Protein 4X6S (pdb70)

InterPro domains:
  IPR000159 Ras-associating domain [PS50200] (100-186)
  IPR000159 Ras-associating domain [SM00314] (100-186)
  IPR000980 SH2 domain [PF00017] (431-512)
  IPR000980 SH2 domain [PS50001] (431-527)
  IPR000980 SH2 domain [SM00252] (429-518)
  IPR001849 Pleckstrin homology domain [PF00169] (231-335)
  IPR001849 Pleckstrin homology domain [PS50003] (229-338)
  IPR001849 Pleckstrin homology domain [SM00233] (230-340)
  IPR011993 PH-like domain superfamily [G3DSA:2.30.29.30] (189-351)
  IPR015042 BPS (Between PH and SH2) domain [PF08947] (365-411)
  IPR029071 Ubiquitin-like domain s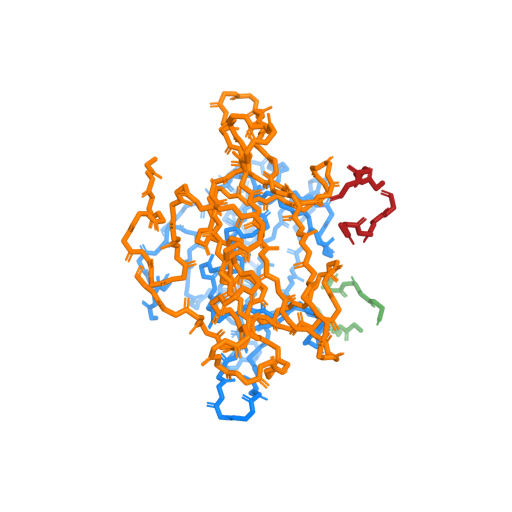uperfamily [SSF54236] (96-192)
  IPR035032 Growth factor receptor-bound protein 7, SH2 domain [cd10413] (425-532)
  IPR036860 SH2 domain superfamily [G3DSA:3.30.505.10] (414-532)
  IPR036860 SH2 domain superfamily [SSF55550] (418-529)
  IPR039664 GRB/APBB1IP [PTHR11243] (36-532)
  IPR039665 APBB1IP, PH domain [cd01259] (225-347)
  IPR046986 Growth factor receptor-bound protein 7, RA domain [cd16140] (100-187)

Structure (mmCIF, N/CA/C/O backbone):
data_4X6S
#
_entry.id   4X6S
#
_cell.length_a   55.480
_cell.length_b   68.895
_cell.length_c   77.038
_cell.angle_alpha   90.00
_cell.angle_beta   90.00
_cell.angle_gamma   90.00
#
_symmetry.space_group_name_H-M   'P 21 21 21'
#
loop_
_entity.id
_entity.type
_entity.pdbx_description
1 polymer 'Growth factor receptor-bound protein 7'
2 polymer 'Phosphotyrosine mimetic inhibitor peptide G7-TEM1'
3 water water
#
loop_
_atom_site.group_PDB
_atom_site.id
_atom_site.type_symbol
_atom_site.label_atom_id
_atom_site.label_alt_id
_atom_site.label_comp_id
_atom_site.label_asym_id
_atom_site.label_entity_id
_atom_site.label_seq_id
_atom_site.pdbx_PDB_ins_code
_atom_site.Cartn_x
_atom_site.Cartn_y
_atom_site.Cartn_z
_atom_site.occupancy
_atom_site.B_iso_or_equiv
_atom_site.auth_seq_id
_atom_site.auth_comp_id
_atom_site.auth_asym_id
_atom_site.auth_atom_id
_atom_site.pdbx_PDB_model_num
ATOM 1 N N . ALA A 1 2 ? 4.093 19.228 -3.774 1.00 52.97 424 ALA A N 1
ATOM 2 C CA . ALA A 1 2 ? 4.590 19.783 -5.036 1.00 61.34 424 ALA A CA 1
ATOM 3 C C . ALA A 1 2 ? 3.437 20.106 -5.992 1.00 61.59 424 ALA A C 1
ATOM 4 O O . ALA A 1 2 ? 2.660 21.046 -5.749 1.00 57.60 424 ALA A O 1
ATOM 6 N N . ILE A 1 3 ? 3.359 19.362 -7.101 1.00 57.61 425 ILE A N 1
ATOM 7 C CA . ILE A 1 3 ? 2.281 19.547 -8.080 1.00 56.18 425 ILE A CA 1
ATOM 8 C C . ILE A 1 3 ? 0.937 19.022 -7.554 1.00 55.72 425 ILE A C 1
ATOM 9 O O . ILE A 1 3 ? -0.118 19.224 -8.168 1.00 55.73 425 ILE A O 1
ATOM 11 N N . HIS A 1 4 ? 0.990 18.344 -6.410 1.00 55.88 426 HIS A N 1
ATOM 12 C CA . HIS A 1 4 ? -0.181 17.683 -5.846 1.00 54.35 426 HIS A CA 1
ATOM 13 C C . HIS A 1 4 ? -0.831 18.398 -4.677 1.00 54.63 426 HIS A C 1
ATOM 14 O O . HIS A 1 4 ? -1.922 18.010 -4.271 1.00 55.12 426 HIS A O 1
ATOM 21 N N . ARG A 1 5 ? -0.152 19.395 -4.112 1.00 55.49 427 ARG A N 1
ATOM 22 C CA . ARG A 1 5 ? -0.668 20.118 -2.951 1.00 55.24 427 ARG A CA 1
ATOM 23 C C . ARG A 1 5 ? -2.028 20.747 -3.249 1.00 54.51 427 ARG A C 1
ATOM 24 O O . ARG A 1 5 ? -2.926 20.772 -2.400 1.00 54.99 427 ARG A O 1
ATOM 26 N N . THR A 1 6 ? -2.178 21.230 -4.474 1.00 53.99 428 THR A N 1
ATOM 27 C CA . THR A 1 6 ? -3.376 21.959 -4.872 1.00 54.67 428 THR A CA 1
ATOM 28 C C . THR A 1 6 ? -4.339 21.112 -5.658 1.00 53.90 428 THR A C 1
ATOM 29 O O . THR A 1 6 ? -4.980 21.624 -6.570 1.00 60.89 428 THR A O 1
ATOM 31 N N . GLN A 1 7 ? -4.392 19.816 -5.359 1.00 52.33 429 GLN A N 1
ATOM 32 C CA . GLN A 1 7 ? -5.327 18.901 -6.019 1.00 50.71 429 GLN A CA 1
ATOM 33 C C . GLN A 1 7 ? -6.412 18.431 -5.043 1.00 50.64 429 GLN A C 1
ATOM 34 O O . GLN A 1 7 ? -6.118 18.023 -3.925 1.00 53.91 429 GLN A O 1
ATOM 40 N N . LEU A 1 8 ? -7.658 18.418 -5.494 1.00 50.19 430 LEU A N 1
ATOM 41 C CA . LEU A 1 8 ? -8.795 18.161 -4.607 1.00 52.47 430 LEU A CA 1
ATOM 42 C C . LEU A 1 8 ? -8.797 16.756 -3.994 1.00 58.01 430 LEU A C 1
ATOM 43 O O . LEU A 1 8 ? -9.507 16.497 -3.016 1.00 60.50 430 LEU A O 1
ATOM 45 N N . TRP A 1 9 ? -8.038 15.839 -4.587 1.00 52.57 431 TRP A N 1
ATOM 46 C CA . TRP A 1 9 ? -8.001 14.477 -4.086 1.00 47.82 431 TRP A CA 1
ATOM 47 C C . TRP A 1 9 ? -6.837 14.268 -3.134 1.00 50.14 431 TRP A C 1
ATOM 48 O O . TRP A 1 9 ? -6.703 13.187 -2.566 1.00 52.82 431 TRP A O 1
ATOM 59 N N . PHE A 1 10 ? -6.003 15.291 -2.940 1.00 46.35 432 PHE A N 1
ATOM 60 C CA . PHE A 1 10 ? -4.870 15.148 -2.025 1.00 47.27 432 PHE A CA 1
ATOM 61 C C . PHE A 1 10 ? -5.154 15.711 -0.648 1.00 52.54 432 PHE A C 1
ATOM 62 O O . PHE A 1 10 ? -5.533 16.875 -0.520 1.00 50.24 432 PHE A O 1
ATOM 70 N N . HIS A 1 11 ? -4.921 14.897 0.381 1.00 56.27 433 HIS A N 1
ATOM 71 C CA . HIS A 1 11 ? -5.296 15.253 1.750 1.00 50.78 433 HIS A CA 1
ATOM 72 C C . HIS A 1 11 ? -4.127 15.323 2.715 1.00 51.23 433 HIS A C 1
ATOM 73 O O . HIS A 1 11 ? -4.340 15.330 3.923 1.00 57.83 433 HIS A O 1
ATOM 80 N N . GLY A 1 12 ? -2.902 15.299 2.204 1.00 45.28 434 GLY A N 1
ATOM 81 C CA . GLY A 1 12 ? -1.741 15.430 3.069 1.00 53.60 434 GLY A CA 1
ATOM 82 C C . GLY A 1 12 ? -1.631 14.356 4.134 1.00 57.05 434 GLY A C 1
ATOM 83 O O . GLY A 1 12 ? -1.964 13.191 3.907 1.00 56.81 434 GLY A O 1
ATOM 84 N N . ARG A 1 13 ? -1.160 14.760 5.308 1.00 62.42 435 ARG A N 1
ATOM 85 C CA . ARG A 1 13 ? -0.959 13.836 6.414 1.00 62.15 435 ARG A CA 1
ATOM 86 C C . ARG A 1 13 ? -2.240 13.624 7.215 1.00 58.03 435 ARG A C 1
ATOM 87 O O . ARG A 1 13 ? -2.515 14.364 8.141 1.00 64.51 435 ARG A O 1
ATOM 89 N N . ILE A 1 14 ? -3.033 12.627 6.831 1.00 66.28 436 ILE A N 1
ATOM 90 C CA . ILE A 1 14 ? -4.167 12.152 7.638 1.00 57.50 436 ILE A CA 1
ATOM 91 C C . ILE A 1 14 ? -3.994 10.652 7.841 1.00 60.05 436 ILE A C 1
ATOM 92 O O . ILE A 1 14 ? -3.183 10.023 7.152 1.00 64.28 436 ILE A O 1
ATOM 97 N N . SER A 1 15 ? -4.737 10.077 8.781 1.00 62.00 437 SER A N 1
ATOM 98 C CA . SER A 1 15 ? -4.558 8.660 9.119 1.00 58.63 437 SER A CA 1
ATOM 99 C C . SER A 1 15 ? -5.392 7.752 8.241 1.00 60.59 437 SER A C 1
ATOM 100 O O . SER A 1 15 ? -6.269 8.202 7.496 1.00 58.07 437 SER A O 1
ATOM 103 N N . ARG A 1 16 ? -5.122 6.460 8.350 1.00 59.89 438 ARG A N 1
ATOM 104 C CA . ARG A 1 16 ? -5.903 5.472 7.637 1.00 56.97 438 ARG A CA 1
ATOM 105 C C . ARG A 1 16 ? -7.328 5.484 8.165 1.00 61.84 438 ARG A C 1
ATOM 106 O O . ARG A 1 16 ? -8.275 5.443 7.382 1.00 63.60 438 ARG A O 1
ATOM 114 N N . GLU A 1 17 ? -7.492 5.588 9.481 1.00 63.82 439 GLU A N 1
ATOM 115 C CA . GLU A 1 17 ? -8.841 5.568 10.057 1.00 63.68 439 GLU A CA 1
ATOM 116 C C . GLU A 1 17 ? -9.660 6.763 9.564 1.00 62.84 439 GLU A C 1
ATOM 117 O O . GLU A 1 17 ? -10.877 6.669 9.347 1.00 59.37 439 GLU A O 1
ATOM 119 N N . GLU A 1 18 ? -8.977 7.871 9.318 1.00 61.55 440 GLU A N 1
ATOM 120 C CA . GLU A 1 18 ? -9.676 9.062 8.885 1.00 62.39 440 GLU A CA 1
ATOM 121 C C . GLU A 1 18 ? -10.026 9.067 7.409 1.00 61.23 440 GLU A C 1
ATOM 122 O O . GLU A 1 18 ? -11.126 9.486 7.025 1.00 63.23 440 GLU A O 1
ATOM 128 N N . SER A 1 19 ? -9.128 8.545 6.586 1.00 57.08 441 SER A N 1
ATOM 129 C CA . SER A 1 19 ? -9.401 8.457 5.157 1.00 60.11 441 SER A CA 1
ATOM 130 C C . SER A 1 19 ? -10.592 7.555 4.925 1.00 57.88 441 SER A C 1
ATOM 131 O O . SER A 1 19 ? -11.384 7.789 4.010 1.00 56.25 441 SER A O 1
ATOM 134 N N . GLN A 1 20 ? -10.722 6.524 5.752 1.00 57.28 442 GLN A N 1
ATOM 135 C CA . GLN A 1 20 ? -11.887 5.651 5.669 1.00 55.49 442 GLN A CA 1
ATOM 136 C C . GLN A 1 20 ? -13.158 6.385 6.088 1.00 60.85 442 GLN A C 1
ATOM 137 O O . GLN A 1 20 ? -14.218 6.229 5.476 1.00 57.09 442 GLN A O 1
ATOM 143 N N . ARG A 1 21 ? -13.036 7.204 7.127 1.00 60.21 443 ARG A N 1
ATOM 144 C CA . ARG A 1 21 ? -14.188 7.907 7.647 1.00 62.52 443 ARG A CA 1
ATOM 145 C C . ARG A 1 21 ? -14.585 9.034 6.687 1.00 64.53 443 ARG A C 1
ATOM 146 O O . ARG A 1 21 ? -15.773 9.370 6.586 1.00 65.59 443 ARG A O 1
ATOM 154 N N . LEU A 1 22 ? -13.621 9.600 5.959 1.00 59.44 444 LEU A N 1
ATOM 155 C CA . LEU A 1 22 ? -13.968 10.592 4.943 1.00 60.36 444 LEU A CA 1
ATOM 156 C C . LEU A 1 22 ? -14.719 9.961 3.751 1.00 57.48 444 LEU A C 1
ATOM 157 O O . LEU A 1 22 ? -15.731 10.485 3.279 1.00 56.72 444 LEU A O 1
ATOM 162 N N . ILE A 1 23 ? -14.211 8.838 3.261 1.00 56.15 445 ILE A N 1
ATOM 163 C CA . ILE A 1 23 ? -14.847 8.123 2.164 1.00 51.01 445 ILE A CA 1
ATOM 164 C C . ILE A 1 23 ? -16.211 7.584 2.584 1.00 59.42 445 ILE A C 1
ATOM 165 O O . ILE A 1 23 ? -17.170 7.586 1.790 1.00 57.60 445 ILE A O 1
ATOM 170 N N . GLY A 1 24 ? -16.298 7.115 3.830 1.00 59.25 446 GLY A N 1
ATOM 171 C CA . GLY A 1 24 ? -17.555 6.628 4.362 1.00 53.18 446 GLY A CA 1
ATOM 172 C C . GLY A 1 24 ? -18.591 7.720 4.496 1.00 58.90 446 GLY A C 1
ATOM 173 O O . GLY A 1 24 ? -19.764 7.531 4.160 1.00 58.11 446 GLY A O 1
ATOM 174 N N . GLN A 1 25 ? -18.154 8.895 4.934 1.00 62.84 447 GLN A N 1
ATOM 175 C CA . GLN A 1 25 ? -19.078 10.013 5.119 1.00 62.04 447 GLN A CA 1
ATOM 176 C C . GLN A 1 25 ? -19.476 10.600 3.766 1.00 57.37 447 GLN A C 1
ATOM 177 O O . GLN A 1 25 ? -20.149 11.627 3.693 1.00 61.44 447 GLN A O 1
ATOM 183 N N . GLN A 1 26 ? -19.037 9.942 2.699 1.00 55.15 448 GLN A N 1
ATOM 184 C CA . GLN A 1 26 ? -19.384 10.333 1.343 1.00 56.57 448 GLN A CA 1
ATOM 185 C C . GLN A 1 26 ? -20.030 9.156 0.572 1.00 53.76 448 GLN A C 1
ATOM 186 O O . GLN A 1 26 ? -20.190 9.201 -0.654 1.00 52.80 448 GLN A O 1
ATOM 192 N N . GLY A 1 27 ? -20.397 8.104 1.302 1.00 48.95 449 GLY A N 1
ATOM 193 C CA . GLY A 1 27 ? -21.296 7.084 0.777 1.00 49.72 449 GLY A CA 1
ATOM 194 C C . GLY A 1 27 ? -20.807 5.714 0.328 1.00 48.94 449 GLY A C 1
ATOM 195 O O . GLY A 1 27 ? -21.624 4.905 -0.166 1.00 38.43 449 GLY A O 1
ATOM 196 N N . LEU A 1 28 ? -19.501 5.462 0.484 1.00 48.88 450 LEU A N 1
ATOM 197 C CA . LEU A 1 28 ? -18.863 4.211 0.050 1.00 46.11 450 LEU A CA 1
ATOM 198 C C . LEU A 1 28 ? -19.209 3.857 -1.380 1.00 45.25 450 LEU A C 1
ATOM 199 O O . LEU A 1 28 ? -19.524 2.695 -1.677 1.00 46.08 450 LEU A O 1
ATOM 204 N N . VAL A 1 29 ? -19.190 4.854 -2.255 1.00 47.99 451 VAL A N 1
ATOM 205 C CA . VAL A 1 29 ? -19.488 4.615 -3.657 1.00 44.16 451 VAL A CA 1
ATOM 206 C C . VAL A 1 29 ? -18.270 3.981 -4.295 1.00 45.27 451 VAL A C 1
ATOM 207 O O . VAL A 1 29 ? -17.130 4.236 -3.868 1.00 46.27 451 VAL A O 1
ATOM 211 N N . ASP A 1 30 ? -18.505 3.113 -5.272 1.00 41.01 452 ASP A N 1
ATOM 212 C CA . ASP A 1 30 ? -17.408 2.542 -6.020 1.00 44.00 452 ASP A CA 1
ATOM 213 C C . ASP A 1 30 ? -16.662 3.673 -6.730 1.00 47.31 452 ASP A C 1
ATOM 214 O O . ASP A 1 30 ? -17.281 4.531 -7.377 1.00 41.08 452 ASP A O 1
ATOM 219 N N . GLY A 1 31 ? -15.343 3.707 -6.575 1.00 42.54 453 GLY A N 1
ATOM 220 C CA . GLY A 1 31 ? -14.562 4.701 -7.291 1.00 45.53 453 GLY A CA 1
ATOM 221 C C . GLY A 1 31 ? -14.154 5.924 -6.499 1.00 43.71 453 GLY A C 1
ATOM 222 O O . GLY A 1 31 ? -13.437 6.792 -7.019 1.00 38.71 453 GLY A O 1
ATOM 223 N N . LEU A 1 32 ? -14.643 6.020 -5.261 1.00 43.93 454 LEU A N 1
ATOM 224 C CA . LEU A 1 32 ? -14.253 7.118 -4.375 1.00 42.45 454 LEU A CA 1
ATOM 225 C C . LEU A 1 32 ? -12.799 6.977 -3.920 1.00 39.19 454 LEU A C 1
ATOM 226 O O . LEU A 1 32 ? -12.374 5.907 -3.530 1.00 38.64 454 LEU A O 1
ATOM 231 N N . PHE A 1 33 ? -12.038 8.059 -3.961 1.00 43.24 455 PHE A N 1
ATOM 232 C CA . PHE A 1 33 ? -10.632 7.961 -3.638 1.00 40.57 455 PHE A CA 1
ATOM 233 C C . PHE A 1 33 ? -10.049 9.283 -3.154 1.00 42.45 455 PHE A C 1
ATOM 234 O O . PHE A 1 33 ? -10.596 10.344 -3.416 1.00 41.74 455 PHE A O 1
ATOM 242 N N . LEU A 1 34 ? -8.928 9.176 -2.443 1.00 43.96 456 LEU A N 1
ATOM 243 C CA . LEU A 1 34 ? -8.062 10.282 -2.073 1.00 37.88 456 LEU A CA 1
ATOM 244 C C . LEU A 1 34 ? -6.663 9.708 -2.025 1.00 40.02 456 LEU A C 1
ATOM 245 O O . LEU A 1 34 ? -6.490 8.497 -2.012 1.00 40.74 456 LEU A O 1
ATOM 250 N N . VAL A 1 35 ? -5.675 10.589 -1.985 1.00 41.91 457 VAL A N 1
ATOM 251 C CA . VAL A 1 35 ? -4.284 10.236 -1.803 1.00 37.08 457 VAL A CA 1
ATOM 252 C C . VAL A 1 35 ? -3.800 10.951 -0.550 1.00 44.13 457 VAL A C 1
ATOM 253 O O . VAL A 1 35 ? -4.153 12.112 -0.330 1.00 48.95 457 VAL A O 1
ATOM 257 N N . ARG A 1 36 ? -3.047 10.262 0.301 1.00 42.36 458 ARG A N 1
ATOM 258 C CA . ARG A 1 36 ? -2.550 10.880 1.530 1.00 49.68 458 ARG A CA 1
ATOM 259 C C . ARG A 1 36 ? -1.074 10.576 1.779 1.00 47.38 458 ARG A C 1
ATOM 260 O O . ARG A 1 36 ? -0.494 9.684 1.154 1.00 46.23 458 ARG A O 1
ATOM 268 N N . GLU A 1 37 ? -0.468 11.310 2.703 1.00 47.84 459 GLU A N 1
ATOM 269 C CA . GLU A 1 37 ? 0.912 11.023 3.082 1.00 47.96 459 GLU A CA 1
ATOM 270 C C . GLU A 1 37 ? 0.886 9.768 3.936 1.00 53.09 459 GLU A C 1
ATOM 271 O O . GLU A 1 37 ? 0.007 9.599 4.790 1.00 58.44 459 GLU A O 1
ATOM 273 N N . SER A 1 38 ? 1.813 8.857 3.674 1.00 55.40 460 SER A N 1
ATOM 274 C CA . SER A 1 38 ? 1.865 7.624 4.444 1.00 55.33 460 SER A CA 1
ATOM 275 C C . SER A 1 38 ? 2.207 7.922 5.913 1.00 63.85 460 SER A C 1
ATOM 276 O O . SER A 1 38 ? 3.098 8.733 6.207 1.00 60.90 460 SER A O 1
ATOM 279 N N . GLN A 1 39 ? 1.518 7.239 6.827 1.00 63.86 461 GLN A N 1
ATOM 280 C CA . GLN A 1 39 ? 1.741 7.413 8.261 1.00 64.30 461 GLN A CA 1
ATOM 281 C C . GLN A 1 39 ? 3.027 6.715 8.667 1.00 70.85 461 GLN A C 1
ATOM 282 O O . GLN A 1 39 ? 3.893 7.320 9.303 1.00 77.99 461 GLN A O 1
ATOM 284 N N . ARG A 1 40 ? 3.153 5.443 8.294 1.00 71.19 462 ARG A N 1
ATOM 285 C CA . ARG A 1 40 ? 4.354 4.672 8.597 1.00 70.29 462 ARG A CA 1
ATOM 286 C C . ARG A 1 40 ? 5.559 5.259 7.868 1.00 69.63 462 ARG A C 1
ATOM 287 O O . ARG A 1 40 ? 6.576 5.612 8.473 1.00 72.20 462 ARG A O 1
ATOM 289 N N . ASN A 1 41 ? 5.399 5.419 6.563 1.00 68.79 463 ASN A N 1
ATOM 290 C CA . ASN A 1 41 ? 6.488 5.821 5.689 1.00 68.32 463 ASN A CA 1
ATOM 291 C C . ASN A 1 41 ? 6.537 7.315 5.407 1.00 65.18 463 ASN A C 1
ATOM 292 O O . ASN A 1 41 ? 5.613 7.884 4.835 1.00 69.61 463 ASN A O 1
ATOM 297 N N . PRO A 1 42 ? 7.622 7.959 5.830 1.00 72.25 464 PRO A N 1
ATOM 298 C CA . PRO A 1 42 ? 7.775 9.416 5.682 1.00 71.20 464 PRO A CA 1
ATOM 299 C C . PRO A 1 42 ? 7.699 9.909 4.239 1.00 66.89 464 PRO A C 1
ATOM 300 O O . PRO A 1 42 ? 6.916 10.819 3.957 1.00 68.96 464 PRO A O 1
ATOM 304 N N . GLN A 1 43 ? 8.488 9.331 3.341 1.00 62.37 465 GLN A N 1
ATOM 305 C CA . GLN A 1 43 ? 8.513 9.824 1.968 1.00 61.71 465 GLN A CA 1
ATOM 306 C C . GLN A 1 43 ? 7.549 9.069 1.038 1.00 61.19 465 GLN A C 1
ATOM 307 O O . GLN A 1 43 ? 7.683 9.129 -0.186 1.00 60.04 465 GLN A O 1
ATOM 313 N N . GLY A 1 44 ? 6.587 8.353 1.615 1.00 57.28 466 GLY A N 1
ATOM 314 C CA . GLY A 1 44 ? 5.638 7.580 0.829 1.00 46.41 466 GLY A CA 1
ATOM 315 C C . GLY A 1 44 ? 4.226 8.137 0.831 1.00 47.73 466 GLY A C 1
ATOM 316 O O . GLY A 1 44 ? 3.891 9.001 1.647 1.00 49.56 466 GLY A O 1
ATOM 317 N N . PHE A 1 45 ? 3.381 7.621 -0.060 1.00 43.54 467 PHE A N 1
ATOM 318 C CA . PHE A 1 45 ? 1.976 8.055 -0.116 1.00 44.44 467 PHE A CA 1
ATOM 319 C C . PHE A 1 45 ? 0.992 6.882 -0.163 1.00 38.20 467 PHE A C 1
ATOM 320 O O . PHE A 1 45 ? 1.361 5.766 -0.528 1.00 38.31 467 PHE A O 1
ATOM 328 N N . VAL A 1 46 ? -0.251 7.124 0.236 1.00 34.63 468 VAL A N 1
ATOM 329 C CA . VAL A 1 46 ? -1.255 6.067 0.149 1.00 39.35 468 VAL A CA 1
ATOM 330 C C . VAL A 1 46 ? -2.486 6.476 -0.669 1.00 38.70 468 VAL A C 1
ATOM 331 O O . VAL A 1 46 ? -3.136 7.484 -0.402 1.00 39.73 468 VAL A O 1
ATOM 335 N N . LEU A 1 47 ? -2.792 5.674 -1.675 1.00 34.99 469 LEU A N 1
ATOM 336 C CA . LEU A 1 47 ? -4.034 5.800 -2.397 1.00 35.66 469 LEU A CA 1
ATOM 337 C C . LEU A 1 47 ? -5.100 4.986 -1.657 1.00 39.77 469 LEU A C 1
ATOM 338 O O . LEU A 1 47 ? -4.981 3.764 -1.548 1.00 42.12 469 LEU A O 1
ATOM 343 N N . SER A 1 48 ? -6.084 5.674 -1.080 1.00 38.05 470 SER A N 1
ATOM 344 C CA . SER A 1 48 ? -7.210 5.032 -0.413 1.00 32.89 470 SER A CA 1
ATOM 345 C C . SER A 1 48 ? -8.426 5.070 -1.319 1.00 39.12 470 SER A C 1
ATOM 346 O O . SER A 1 48 ? -8.866 6.140 -1.731 1.00 37.77 470 SER A O 1
ATOM 349 N N . LEU A 1 49 ? -8.944 3.887 -1.638 1.00 44.21 471 LEU A N 1
ATOM 350 C CA . LEU A 1 49 ? -9.973 3.699 -2.659 1.00 35.86 471 LEU A CA 1
ATOM 351 C C . LEU A 1 49 ? -11.115 2.824 -2.163 1.00 38.74 471 LEU A C 1
ATOM 352 O O . LEU A 1 49 ? -10.892 1.863 -1.439 1.00 40.83 471 LEU A O 1
ATOM 357 N N . CYS A 1 50 ? -12.338 3.156 -2.557 1.00 40.35 472 CYS A N 1
ATOM 358 C CA . CYS A 1 50 ? -13.504 2.359 -2.205 1.00 39.70 472 CYS A CA 1
ATOM 359 C C . CYS A 1 50 ? -14.011 1.487 -3.369 1.00 41.67 472 CYS A C 1
ATOM 360 O O . CYS A 1 50 ? -14.276 1.976 -4.478 1.00 39.78 472 CYS A O 1
ATOM 363 N N . HIS A 1 51 ? -14.135 0.190 -3.101 1.00 41.59 473 HIS A N 1
ATOM 364 C CA . HIS A 1 51 ? -14.643 -0.765 -4.072 1.00 42.59 473 HIS A CA 1
ATOM 365 C C . HIS A 1 51 ? -15.427 -1.900 -3.374 1.00 46.56 473 HIS A C 1
ATOM 366 O O . HIS A 1 51 ? -14.949 -2.481 -2.393 1.00 40.24 473 HIS A O 1
ATOM 373 N N . LEU A 1 52 ? -16.633 -2.182 -3.876 1.00 49.23 474 LEU A N 1
ATOM 374 C CA . LEU A 1 52 ? -17.534 -3.171 -3.273 1.00 48.69 474 LEU A CA 1
ATOM 375 C C . LEU A 1 52 ? -17.748 -2.874 -1.799 1.00 50.41 474 LEU A C 1
ATOM 376 O O . LEU A 1 52 ? -17.724 -3.759 -0.950 1.00 54.14 474 LEU A O 1
ATOM 381 N N . GLN A 1 53 ? -17.959 -1.602 -1.515 1.00 51.25 475 GLN A N 1
ATOM 382 C CA . GLN A 1 53 ? -18.232 -1.123 -0.167 1.00 56.49 475 GLN A CA 1
ATOM 383 C C . GLN A 1 53 ? -17.150 -1.445 0.863 1.00 53.40 475 GLN A C 1
ATOM 384 O O . GLN A 1 53 ? -17.427 -1.431 2.060 1.00 54.83 475 GLN A O 1
ATOM 390 N N . LYS A 1 54 ? -15.930 -1.727 0.403 1.00 50.56 476 LYS A N 1
ATOM 391 C CA . LYS A 1 54 ? -14.770 -1.847 1.293 1.00 44.88 476 LYS A CA 1
ATOM 392 C C . LYS A 1 54 ? -13.680 -0.851 0.883 1.00 47.21 476 LYS A C 1
ATOM 393 O O . LYS A 1 54 ? -13.415 -0.661 -0.305 1.00 47.05 476 LYS A O 1
ATOM 395 N N . VAL A 1 55 ? -13.064 -0.194 1.859 1.00 43.58 477 VAL A N 1
ATOM 396 C CA . VAL A 1 55 ? -11.974 0.729 1.568 1.00 40.73 477 VAL A CA 1
ATOM 397 C C . VAL A 1 55 ? -10.651 -0.026 1.482 1.00 49.07 477 VAL A C 1
ATOM 398 O O . VAL A 1 55 ? -10.304 -0.800 2.387 1.00 49.93 477 VAL A O 1
ATOM 402 N N . LYS A 1 56 ? -9.934 0.164 0.374 1.00 46.23 478 LYS A N 1
ATOM 403 C CA . LYS A 1 56 ? -8.642 -0.479 0.179 1.00 38.94 478 LYS A CA 1
ATOM 404 C C . LYS A 1 56 ? -7.533 0.579 0.126 1.00 40.84 478 LYS A C 1
ATOM 405 O O . LYS A 1 56 ? -7.776 1.741 -0.205 1.00 37.94 478 LYS A O 1
ATOM 407 N N . HIS A 1 57 ? -6.316 0.173 0.483 1.00 43.19 479 HIS A N 1
ATOM 408 C CA . HIS A 1 57 ? -5.198 1.098 0.622 1.00 37.05 479 HIS A CA 1
ATOM 409 C C . HIS A 1 57 ? -3.995 0.618 -0.158 1.00 38.71 479 HIS A C 1
ATOM 410 O O . HIS A 1 57 ? -3.535 -0.508 0.042 1.00 37.65 479 HIS A O 1
ATOM 417 N N . TYR A 1 58 ? -3.490 1.482 -1.040 1.00 36.79 480 TYR A N 1
ATOM 418 C CA . TYR A 1 58 ? -2.395 1.120 -1.930 1.00 37.58 480 TYR A CA 1
ATOM 419 C C . TYR A 1 58 ? -1.161 1.967 -1.675 1.00 39.06 480 TYR A C 1
ATOM 420 O O . TYR A 1 58 ? -1.209 3.190 -1.749 1.00 39.91 480 TYR A O 1
ATOM 429 N N . LEU A 1 59 ? -0.052 1.312 -1.343 1.00 41.30 481 LEU A N 1
ATOM 430 C CA . LEU A 1 59 ? 1.167 2.040 -1.024 1.00 38.06 481 LEU A CA 1
ATOM 431 C C . LEU A 1 59 ? 1.804 2.566 -2.294 1.00 36.27 481 LEU A C 1
ATOM 432 O O . LEU A 1 59 ? 1.957 1.835 -3.276 1.00 36.02 481 LEU A O 1
ATOM 437 N N . ILE A 1 60 ? 2.143 3.854 -2.259 1.00 37.03 482 ILE A N 1
ATOM 438 C CA . ILE A 1 60 ? 2.863 4.528 -3.332 1.00 31.82 482 ILE A CA 1
ATOM 439 C C . ILE A 1 60 ? 4.253 4.846 -2.861 1.00 34.27 482 ILE A C 1
ATOM 440 O O . ILE A 1 60 ? 4.438 5.598 -1.906 1.00 36.16 482 ILE A O 1
ATOM 445 N N . LEU A 1 61 ? 5.238 4.260 -3.523 1.00 38.06 483 LEU A N 1
ATOM 446 C CA . LEU A 1 61 ? 6.628 4.444 -3.120 1.00 40.47 483 LEU A CA 1
ATOM 447 C C . LEU A 1 61 ? 7.441 5.213 -4.146 1.00 38.65 483 LEU A C 1
ATOM 448 O O . LEU A 1 61 ? 7.306 4.973 -5.355 1.00 35.76 483 LEU A O 1
ATOM 453 N N . PRO A 1 62 ? 8.296 6.133 -3.658 1.00 40.67 484 PRO A N 1
ATOM 454 C CA . PRO A 1 62 ? 9.268 6.834 -4.500 1.00 43.63 484 PRO A CA 1
ATOM 455 C C . PRO A 1 62 ? 10.483 5.967 -4.794 1.00 43.61 484 PRO A C 1
ATOM 456 O O . PRO A 1 62 ? 10.901 5.181 -3.954 1.00 46.04 484 PRO A O 1
ATOM 460 N N . SER A 1 63 ? 11.030 6.111 -5.989 1.00 45.17 485 SER A N 1
ATOM 461 C CA . SER A 1 63 ? 12.293 5.481 -6.352 1.00 44.28 485 SER A CA 1
ATOM 462 C C . SER A 1 63 ? 13.084 6.364 -7.312 1.00 52.77 485 SER A C 1
ATOM 463 O O . SER A 1 63 ? 12.689 7.487 -7.634 1.00 49.93 485 SER A O 1
ATOM 466 N N . GLU A 1 64 ? 14.213 5.839 -7.762 1.00 56.17 486 GLU A N 1
ATOM 467 C CA . GLU A 1 64 ? 15.088 6.579 -8.642 1.00 56.55 486 GLU A CA 1
ATOM 468 C C . GLU A 1 64 ? 15.627 5.723 -9.773 1.00 59.08 486 GLU A C 1
ATOM 469 O O . GLU A 1 64 ? 16.061 4.590 -9.554 1.00 57.74 486 GLU A O 1
ATOM 475 N N . GLU A 1 65 ? 15.542 6.263 -10.984 1.00 59.02 487 GLU A N 1
ATOM 476 C CA . GLU A 1 65 ? 16.185 5.689 -12.158 1.00 60.41 487 GLU A CA 1
ATOM 477 C C . GLU A 1 65 ? 17.193 6.713 -12.682 1.00 67.03 487 GLU A C 1
ATOM 478 O O . GLU A 1 65 ? 16.796 7.751 -13.225 1.00 60.26 487 GLU A O 1
ATOM 484 N N . GLU A 1 66 ? 18.483 6.448 -12.452 1.00 71.46 488 GLU A N 1
ATOM 485 C CA . GLU A 1 66 ? 19.577 7.295 -12.951 1.00 69.50 488 GLU A CA 1
ATOM 486 C C . GLU A 1 66 ? 19.386 8.765 -12.562 1.00 66.57 488 GLU A C 1
ATOM 487 O O . GLU A 1 66 ? 19.463 9.660 -13.411 1.00 60.77 488 GLU A O 1
ATOM 493 N N . GLY A 1 67 ? 19.107 9.005 -11.287 1.00 70.15 489 GLY A N 1
ATOM 494 C CA . GLY A 1 67 ? 18.943 10.357 -10.777 1.00 72.79 489 GLY A CA 1
ATOM 495 C C . GLY A 1 67 ? 17.549 10.952 -10.928 1.00 67.28 489 GLY A C 1
ATOM 496 O O . GLY A 1 67 ? 17.267 12.029 -10.388 1.00 63.40 489 GLY A O 1
ATOM 497 N N . ARG A 1 68 ? 16.671 10.264 -11.654 1.00 65.03 490 ARG A N 1
ATOM 498 C CA . ARG A 1 68 ? 15.308 10.766 -11.825 1.00 65.14 490 ARG A CA 1
ATOM 499 C C . ARG A 1 68 ? 14.303 10.030 -10.946 1.00 57.53 490 ARG A C 1
ATOM 500 O O . ARG A 1 68 ? 14.145 8.810 -11.030 1.00 51.83 490 ARG A O 1
ATOM 508 N N . LEU A 1 69 ? 13.649 10.810 -10.091 1.00 53.21 491 LEU A N 1
ATOM 509 C CA . LEU A 1 69 ? 12.605 10.332 -9.208 1.00 47.57 491 LEU A CA 1
ATOM 510 C C . LEU A 1 69 ? 11.356 9.918 -9.961 1.00 48.01 491 LEU A C 1
ATOM 511 O O . LEU A 1 69 ? 10.871 10.655 -10.807 1.00 49.33 491 LEU A O 1
ATOM 516 N N . TYR A 1 70 ? 10.819 8.757 -9.601 1.00 48.70 492 TYR A N 1
ATOM 517 C CA . TYR A 1 70 ? 9.505 8.314 -10.044 1.00 42.28 492 TYR A CA 1
ATOM 518 C C . TYR A 1 70 ? 8.774 7.648 -8.881 1.00 41.05 492 TYR A C 1
ATOM 519 O O . TYR A 1 70 ? 9.381 7.235 -7.888 1.00 38.29 492 TYR A O 1
ATOM 528 N N . PHE A 1 71 ? 7.461 7.561 -9.005 1.00 40.01 493 PHE A N 1
ATOM 529 C CA . PHE A 1 71 ? 6.648 6.882 -8.014 1.00 34.76 493 PHE A CA 1
ATOM 530 C C . PHE A 1 71 ? 6.081 5.609 -8.611 1.00 36.15 493 PHE A C 1
ATOM 531 O O . PHE A 1 71 ? 5.910 5.511 -9.826 1.00 39.18 493 PHE A O 1
ATOM 539 N N . SER A 1 72 ? 5.786 4.630 -7.764 1.00 37.31 494 SER A N 1
ATOM 540 C CA . SER A 1 72 ? 5.239 3.356 -8.235 1.00 31.28 494 SER A CA 1
ATOM 541 C C . SER A 1 72 ? 4.420 2.690 -7.151 1.00 32.50 494 SER A C 1
ATOM 542 O O . SER A 1 72 ? 4.622 2.960 -5.976 1.00 35.66 494 SER A O 1
ATOM 545 N N . MET A 1 73 ? 3.485 1.832 -7.550 1.00 34.23 495 MET A N 1
ATOM 546 C CA . MET A 1 73 ? 2.673 1.070 -6.607 1.00 31.43 495 MET A CA 1
ATOM 547 C C . MET A 1 73 ? 3.009 -0.412 -6.754 1.00 32.17 495 MET A C 1
ATOM 548 O O . MET A 1 73 ? 2.436 -1.269 -6.066 1.00 29.15 495 MET A O 1
ATOM 553 N N . ASP A 1 74 ? 3.872 -0.735 -7.706 1.00 30.02 496 ASP A N 1
ATOM 554 C CA . ASP A 1 74 ? 4.204 -2.128 -7.983 1.00 35.94 496 ASP A CA 1
ATOM 555 C C . ASP A 1 74 ? 5.680 -2.477 -8.126 1.00 34.48 496 ASP A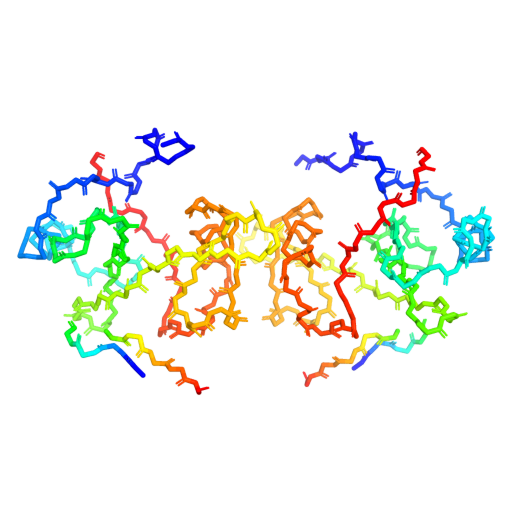 C 1
ATOM 556 O O . ASP A 1 74 ? 6.043 -3.283 -8.963 1.00 37.16 496 ASP A O 1
ATOM 561 N N . ASP A 1 75 ? 6.527 -1.869 -7.319 1.00 38.55 497 ASP A N 1
ATOM 562 C CA . ASP A 1 75 ? 7.956 -2.124 -7.388 1.00 39.94 497 ASP A CA 1
ATOM 563 C C . ASP A 1 75 ? 8.567 -1.696 -8.721 1.00 40.21 497 ASP A C 1
ATOM 564 O O . ASP A 1 75 ? 9.430 -2.380 -9.272 1.00 43.27 497 ASP A O 1
ATOM 569 N N . GLY A 1 76 ? 8.097 -0.576 -9.248 1.00 33.77 498 GLY A N 1
ATOM 570 C CA . GLY A 1 76 ? 8.683 -0.010 -10.440 1.00 35.98 498 GLY A CA 1
ATOM 571 C C . GLY A 1 76 ? 8.158 -0.580 -11.732 1.00 38.70 498 GLY A C 1
ATOM 572 O O . GLY A 1 76 ? 8.605 -0.184 -12.814 1.00 40.61 498 GLY A O 1
ATOM 573 N N . GLN A 1 77 ? 7.201 -1.497 -11.641 1.00 34.53 499 GLN A N 1
ATOM 574 C CA . GLN A 1 77 ? 6.631 -2.058 -12.856 1.00 35.33 499 GLN A CA 1
ATOM 575 C C . GLN A 1 77 ? 5.774 -1.023 -13.592 1.00 39.81 499 GLN A C 1
ATOM 576 O O . GLN A 1 77 ? 5.646 -1.068 -14.819 1.00 37.34 499 GLN A O 1
ATOM 582 N N . THR A 1 78 ? 5.166 -0.104 -12.841 1.00 38.35 500 THR A N 1
ATOM 583 C CA . THR A 1 78 ? 4.415 0.987 -13.450 1.00 36.12 500 THR A CA 1
ATOM 584 C C . THR A 1 78 ? 4.858 2.265 -12.763 1.00 35.69 500 THR A C 1
ATOM 585 O O . THR A 1 78 ? 4.639 2.445 -11.558 1.00 34.59 500 THR A O 1
ATOM 589 N N . ARG A 1 79 ? 5.525 3.125 -13.527 1.00 37.59 501 ARG A N 1
ATOM 590 C CA . ARG A 1 79 ? 6.223 4.276 -12.961 1.00 34.55 501 ARG A CA 1
ATOM 591 C C . ARG A 1 79 ? 5.557 5.585 -13.370 1.00 35.92 501 ARG A C 1
ATOM 592 O O . ARG A 1 79 ? 5.063 5.722 -14.489 1.00 38.46 501 ARG A O 1
ATOM 600 N N . PHE A 1 80 ? 5.570 6.555 -12.468 1.00 31.94 502 PHE A N 1
ATOM 601 C CA . PHE A 1 80 ? 4.947 7.837 -12.720 1.00 33.38 502 PHE A CA 1
ATOM 602 C C . PHE A 1 80 ? 5.842 8.925 -12.147 1.00 34.87 502 PHE A C 1
ATOM 603 O O . PHE A 1 80 ? 6.385 8.747 -11.066 1.00 38.16 502 PHE A O 1
ATOM 611 N N . THR A 1 81 ? 5.997 10.041 -12.855 1.00 31.52 503 THR A N 1
ATOM 612 C CA . THR A 1 81 ? 6.894 11.106 -12.409 1.00 31.69 503 THR A CA 1
ATOM 613 C C . THR A 1 81 ? 6.394 11.797 -11.147 1.00 34.84 503 THR A C 1
ATOM 614 O O . THR A 1 81 ? 7.183 12.272 -10.331 1.00 36.88 503 THR A O 1
ATOM 618 N N . ASP A 1 82 ? 5.076 11.842 -10.989 1.00 39.32 504 ASP A N 1
ATOM 619 C CA . ASP A 1 82 ? 4.439 12.485 -9.839 1.00 34.01 504 ASP A CA 1
ATOM 620 C C . ASP A 1 82 ? 3.064 11.873 -9.584 1.00 35.59 504 ASP A C 1
ATOM 621 O O . ASP A 1 82 ? 2.594 11.058 -10.366 1.00 34.21 504 ASP A O 1
ATOM 626 N N . LEU A 1 83 ? 2.401 12.300 -8.518 1.00 37.34 505 LEU A N 1
ATOM 627 C CA . LEU A 1 83 ? 1.125 11.713 -8.142 1.00 33.50 505 LEU A CA 1
ATOM 628 C C . LEU A 1 83 ? 0.003 12.091 -9.113 1.00 37.13 505 LEU A C 1
ATOM 629 O O . LEU A 1 83 ? -0.982 11.343 -9.280 1.00 34.01 505 LEU A O 1
ATOM 634 N N . LEU A 1 84 ? 0.116 13.261 -9.736 1.00 33.82 506 LEU A N 1
ATOM 635 C CA . LEU A 1 84 ? -0.924 13.651 -10.685 1.00 33.43 506 LEU A CA 1
ATOM 636 C C . LEU A 1 84 ? -0.922 12.703 -11.887 1.00 33.08 506 LEU A C 1
ATOM 637 O O . LEU A 1 84 ? -1.975 12.253 -12.329 1.00 31.99 506 LEU A O 1
ATOM 642 N N . GLN A 1 85 ? 0.262 12.367 -12.387 1.00 30.58 507 GLN A N 1
ATOM 643 C CA . GLN A 1 85 ? 0.345 11.447 -13.513 1.00 35.79 507 GLN A CA 1
ATOM 644 C C . GLN A 1 85 ? -0.266 10.087 -13.122 1.00 34.94 507 GLN A C 1
ATOM 645 O O . GLN A 1 85 ? -0.991 9.459 -13.908 1.00 31.82 507 GLN A O 1
ATOM 651 N N . LEU A 1 86 ? 0.031 9.660 -11.895 1.00 32.55 508 LEU A N 1
ATOM 652 C CA . LEU A 1 86 ? -0.440 8.403 -11.347 1.00 26.60 508 LEU A CA 1
ATOM 653 C C . LEU A 1 86 ? -1.964 8.399 -11.240 1.00 28.60 508 LEU A C 1
ATOM 654 O O . LEU A 1 86 ? -2.622 7.496 -11.744 1.00 29.58 508 LEU A O 1
ATOM 659 N N . VAL A 1 87 ? -2.521 9.430 -10.608 1.00 31.19 509 VAL A N 1
ATOM 660 C CA . VAL A 1 87 ? -3.970 9.580 -10.471 1.00 28.81 509 VAL A CA 1
ATOM 661 C C . VAL A 1 87 ? -4.699 9.679 -11.822 1.00 31.81 509 VAL A C 1
ATOM 662 O O . VAL A 1 87 ? -5.736 9.045 -12.026 1.00 32.32 509 VAL A O 1
ATOM 666 N N . GLU A 1 88 ? -4.173 10.500 -12.725 1.00 29.98 510 GLU A N 1
ATOM 667 C CA . GLU A 1 88 ? -4.807 10.688 -14.009 1.00 33.51 510 GLU A CA 1
ATOM 668 C C . GLU A 1 88 ? -4.850 9.403 -14.792 1.00 31.52 510 GLU A C 1
ATOM 669 O O . GLU A 1 88 ? -5.844 9.097 -15.438 1.00 35.95 510 GLU A O 1
ATOM 675 N N . PHE A 1 89 ? -3.789 8.627 -14.705 1.00 28.17 511 PHE A N 1
ATOM 676 C CA . PHE A 1 89 ? -3.729 7.399 -15.478 1.00 32.72 511 PHE A CA 1
ATOM 677 C C . PHE A 1 89 ? -4.807 6.427 -15.016 1.00 31.45 511 PHE A C 1
ATOM 678 O O . PHE A 1 89 ? -5.469 5.795 -15.847 1.00 29.85 511 PHE A O 1
ATOM 686 N N . HIS A 1 90 ? -5.005 6.346 -13.697 1.00 28.76 512 HIS A N 1
ATOM 687 C CA . HIS A 1 90 ? -5.945 5.377 -13.116 1.00 31.40 512 HIS A CA 1
ATOM 688 C C . HIS A 1 90 ? -7.379 5.889 -13.121 1.00 34.70 512 HIS A C 1
ATOM 689 O O . HIS A 1 90 ? -8.284 5.214 -12.639 1.00 36.55 512 HIS A O 1
ATOM 696 N N . GLN A 1 91 ? -7.599 7.066 -13.687 1.00 31.37 513 GLN A N 1
ATOM 697 C CA . GLN A 1 91 ? -8.962 7.496 -13.912 1.00 34.51 513 GLN A CA 1
ATOM 698 C C . GLN A 1 91 ? -9.467 6.846 -15.185 1.00 32.32 513 GLN A C 1
ATOM 699 O O . GLN A 1 91 ? -10.669 6.717 -15.381 1.00 34.90 513 GLN A O 1
ATOM 705 N N . LEU A 1 92 ? -8.537 6.414 -16.029 1.00 30.83 514 LEU A N 1
ATOM 706 C CA . LEU A 1 92 ? -8.873 5.805 -17.320 1.00 33.08 514 LEU A CA 1
ATOM 707 C C . LEU A 1 92 ? -8.556 4.300 -17.384 1.00 33.19 514 LEU A C 1
ATOM 708 O O . LEU A 1 92 ? -9.210 3.534 -18.092 1.00 32.68 514 LEU A O 1
ATOM 713 N N . ASN A 1 93 ? -7.534 3.902 -16.634 1.00 31.01 515 ASN A N 1
ATOM 714 C CA . ASN A 1 93 ? -7.041 2.544 -16.626 1.00 27.42 515 ASN A CA 1
ATOM 715 C C . ASN A 1 93 ? -6.961 2.005 -15.202 1.00 32.46 515 ASN A C 1
ATOM 716 O O . ASN A 1 93 ? -6.517 2.705 -14.312 1.00 35.66 515 ASN A O 1
ATOM 721 N N . ARG A 1 94 ? -7.429 0.780 -14.985 1.00 33.37 516 ARG A N 1
ATOM 722 C CA . ARG A 1 94 ? -7.357 0.114 -13.682 1.00 32.89 516 ARG A CA 1
ATOM 723 C C . ARG A 1 94 ? -5.938 -0.215 -13.231 1.00 34.51 516 ARG A C 1
ATOM 724 O O . ARG A 1 94 ? -5.576 0.018 -12.077 1.00 31.09 516 ARG A O 1
ATOM 732 N N . GLY A 1 95 ? -5.151 -0.802 -14.132 1.00 35.04 517 GLY A N 1
ATOM 733 C CA . GLY A 1 95 ? -3.831 -1.277 -13.767 1.00 33.10 517 GLY A CA 1
ATOM 734 C C . GLY A 1 95 ? -4.019 -2.335 -12.696 1.00 33.51 517 GLY A C 1
ATOM 735 O O . GLY A 1 95 ? -4.865 -3.201 -12.833 1.00 41.05 517 GLY A O 1
ATOM 736 N N . ILE A 1 96 ? -3.280 -2.226 -11.601 1.00 33.29 518 ILE A N 1
ATOM 737 C CA . ILE A 1 96 ? -3.374 -3.186 -10.519 1.00 29.71 518 ILE A CA 1
ATOM 738 C C . ILE A 1 96 ? -4.582 -2.936 -9.589 1.00 34.35 518 ILE A C 1
ATOM 739 O O . ILE A 1 96 ? -4.751 -3.654 -8.615 1.00 35.46 518 ILE A O 1
ATOM 744 N N . LEU A 1 97 ? -5.411 -1.930 -9.874 1.00 31.82 519 LEU A N 1
ATOM 745 C CA . LEU A 1 97 ? -6.536 -1.607 -8.993 1.00 33.52 519 LEU A CA 1
ATOM 746 C C . LEU A 1 97 ? -7.801 -2.372 -9.438 1.00 37.38 519 LEU A C 1
ATOM 747 O O . LEU A 1 97 ? -7.974 -2.669 -10.632 1.00 35.20 519 LEU A O 1
ATOM 752 N N . PRO A 1 98 ? -8.685 -2.708 -8.480 1.00 36.98 520 PRO A N 1
ATOM 753 C CA . PRO A 1 98 ? -9.928 -3.430 -8.784 1.00 38.00 520 PRO A CA 1
ATOM 754 C C . PRO A 1 98 ? -10.946 -2.590 -9.556 1.00 45.36 520 PRO A C 1
ATOM 755 O O . PRO A 1 98 ? -11.869 -3.168 -10.144 1.00 52.78 520 PRO A O 1
ATOM 759 N N . CYS A 1 99 ? -10.797 -1.264 -9.548 1.00 39.20 521 CYS A N 1
ATOM 760 C CA . CYS A 1 99 ? -11.680 -0.385 -10.327 1.00 40.66 521 CYS A CA 1
ATOM 761 C C . CYS A 1 99 ? -11.030 0.972 -10.622 1.00 37.78 521 CYS A C 1
ATOM 762 O O . CYS A 1 99 ? -10.035 1.315 -10.013 1.00 38.66 521 CYS A O 1
ATOM 765 N N . LEU A 1 100 ? -11.634 1.760 -11.509 1.00 34.48 522 LEU A N 1
ATOM 766 C CA . LEU A 1 100 ? -11.101 3.062 -11.861 1.00 34.06 522 LEU A CA 1
ATOM 767 C C . LEU A 1 100 ? -11.276 4.054 -10.734 1.00 37.66 522 LEU A C 1
ATOM 768 O O . LEU A 1 100 ? -12.204 3.929 -9.939 1.00 42.40 522 LEU A O 1
ATOM 773 N N . LEU A 1 101 ? -10.392 5.044 -10.678 1.00 31.43 523 LEU A N 1
ATOM 774 C CA . LEU A 1 101 ? -10.589 6.195 -9.820 1.00 35.19 523 LEU A CA 1
ATOM 775 C C . LEU A 1 101 ? -11.650 7.098 -10.459 1.00 40.86 523 LEU A C 1
ATOM 776 O O . LEU A 1 101 ? -11.369 7.870 -11.373 1.00 42.87 523 LEU A O 1
ATOM 781 N N . ARG A 1 102 ? -12.869 6.992 -9.956 1.00 44.24 524 ARG A N 1
ATOM 782 C CA . ARG A 1 102 ? -14.045 7.552 -10.608 1.00 47.52 524 ARG A CA 1
ATOM 783 C C . ARG A 1 102 ? -14.540 8.866 -10.001 1.00 46.96 524 ARG A C 1
ATOM 784 O O . ARG A 1 102 ? -14.851 9.794 -10.730 1.00 49.41 524 ARG A O 1
ATOM 792 N N . HIS A 1 103 ? -14.665 8.916 -8.674 1.00 49.67 525 HIS A N 1
ATOM 793 C CA . HIS A 1 103 ? -15.148 10.112 -7.967 1.00 50.18 525 HIS A CA 1
ATOM 794 C C . HIS A 1 103 ? -14.149 10.599 -6.933 1.00 46.91 525 HIS A C 1
ATOM 795 O O . HIS A 1 103 ? -13.868 9.931 -5.944 1.00 50.39 525 HIS A O 1
ATOM 802 N N . CYS A 1 104 ? -13.642 11.792 -7.150 1.00 45.79 526 CYS A N 1
ATOM 803 C CA . CYS A 1 104 ? -12.684 12.388 -6.239 1.00 50.53 526 CYS A CA 1
ATOM 804 C C . CYS A 1 104 ? -13.320 12.697 -4.861 1.00 55.91 526 CYS A C 1
ATOM 805 O O . CYS A 1 104 ? -14.280 13.468 -4.755 1.00 64.06 526 CYS A O 1
ATOM 808 N N . CYS A 1 105 ? -12.786 12.082 -3.808 1.00 55.56 527 CYS A N 1
ATOM 809 C CA . CYS A 1 105 ? -13.212 12.379 -2.434 1.00 54.05 527 CYS A CA 1
ATOM 810 C C . CYS A 1 105 ? -12.582 13.685 -1.966 1.00 58.45 527 CYS A C 1
ATOM 811 O O . CYS A 1 105 ? -11.388 13.752 -1.685 1.00 56.44 527 CYS A O 1
ATOM 814 N N . THR A 1 106 ? -13.412 14.713 -1.841 1.00 66.41 528 THR A N 1
ATOM 815 C CA . THR A 1 106 ? -12.924 16.089 -1.788 1.00 69.02 528 THR A CA 1
ATOM 816 C C . THR A 1 106 ? -12.644 16.598 -0.374 1.00 69.56 528 THR A C 1
ATOM 817 O O . THR A 1 106 ? -13.334 16.230 0.580 1.00 70.51 528 THR A O 1
ATOM 821 N N . ARG A 1 107 ? -11.577 17.393 -0.262 1.00 69.81 529 ARG A N 1
ATOM 822 C CA . ARG A 1 107 ? -11.276 18.202 0.917 1.00 70.72 529 ARG A CA 1
ATOM 823 C C . ARG A 1 107 ? -10.142 19.158 0.569 1.00 70.60 529 ARG A C 1
ATOM 824 O O . ARG A 1 107 ? -9.149 18.748 -0.042 1.00 65.08 529 ARG A O 1
ATOM 826 N N . ALA B 1 1 ? -8.759 19.973 -26.147 1.00 59.48 423 ALA B N 1
ATOM 827 C CA . ALA B 1 1 ? -7.721 20.893 -26.616 1.00 58.43 423 ALA B CA 1
ATOM 828 C C . ALA B 1 1 ? -6.526 20.139 -27.218 1.00 56.12 423 ALA B C 1
ATOM 829 O O . ALA B 1 1 ? -6.122 19.091 -26.698 1.00 55.79 423 ALA B O 1
ATOM 831 N N . ALA B 1 2 ? -5.972 20.673 -28.312 1.00 50.01 424 ALA B N 1
ATOM 832 C CA . ALA B 1 2 ? -4.858 20.033 -29.022 1.00 44.31 424 ALA B CA 1
ATOM 833 C C . ALA B 1 2 ? -3.530 20.433 -28.399 1.00 43.46 424 ALA B C 1
ATOM 834 O O . ALA B 1 2 ? -2.704 21.084 -29.045 1.00 42.33 424 ALA B O 1
ATOM 836 N N . ILE B 1 3 ? -3.306 19.974 -27.170 1.00 43.19 425 ILE B N 1
ATOM 837 C CA . ILE B 1 3 ? -2.140 20.330 -26.366 1.00 41.06 425 ILE B CA 1
ATOM 838 C C . ILE B 1 3 ? -0.836 19.802 -26.974 1.00 48.55 425 ILE B C 1
ATOM 839 O O . ILE B 1 3 ? 0.262 20.048 -26.453 1.00 53.58 425 ILE B O 1
ATOM 841 N N . HIS B 1 4 ? -0.944 19.096 -28.090 1.00 40.77 426 HIS B N 1
ATOM 842 C CA . HIS B 1 4 ? 0.226 18.483 -28.659 1.00 40.88 426 HIS B CA 1
ATOM 843 C C . HIS B 1 4 ? 0.838 19.359 -29.726 1.00 39.71 426 HIS B C 1
ATOM 844 O O . HIS B 1 4 ? 1.993 19.143 -30.086 1.00 40.64 426 HIS B O 1
ATOM 851 N N . ARG B 1 5 ? 0.084 20.346 -30.218 1.00 42.65 427 ARG B N 1
ATOM 852 C CA . ARG B 1 5 ? 0.554 21.206 -31.321 1.00 45.65 427 ARG B CA 1
ATOM 853 C C . ARG B 1 5 ? 1.866 21.897 -30.927 1.00 40.39 427 ARG B C 1
ATOM 854 O O . ARG B 1 5 ? 2.722 22.126 -31.767 1.00 43.27 427 ARG B O 1
ATOM 862 N N . THR B 1 6 ? 2.013 22.211 -29.642 1.00 39.41 428 THR B N 1
ATOM 863 C CA . THR B 1 6 ? 3.190 22.920 -29.138 1.00 41.40 428 THR B CA 1
ATOM 864 C C . THR B 1 6 ? 4.256 21.992 -28.517 1.00 48.95 428 THR B C 1
ATOM 865 O O . THR B 1 6 ? 5.019 22.416 -27.639 1.00 50.48 428 THR B O 1
ATOM 869 N N . GLN B 1 7 ? 4.329 20.741 -28.965 1.00 44.63 429 GLN B N 1
ATOM 870 C CA . GLN B 1 7 ? 5.310 19.818 -28.414 1.00 41.96 429 GLN B CA 1
ATOM 871 C C . GLN B 1 7 ? 6.353 19.551 -29.463 1.00 41.52 429 GLN B C 1
ATOM 872 O O . GLN B 1 7 ? 6.026 19.428 -30.628 1.00 44.15 429 GLN B O 1
ATOM 878 N N . LEU B 1 8 ? 7.610 19.487 -29.047 1.00 43.49 430 LEU B N 1
ATOM 879 C CA . LEU B 1 8 ? 8.716 19.351 -29.978 1.00 47.05 430 LEU B CA 1
ATOM 880 C C . LEU B 1 8 ? 8.681 18.036 -30.728 1.00 43.40 430 LEU B C 1
ATOM 881 O O . LEU B 1 8 ? 9.228 17.924 -31.827 1.00 44.92 430 LEU B O 1
ATOM 886 N N . TRP B 1 9 ? 7.981 17.060 -30.161 1.00 42.72 431 TRP B N 1
ATOM 887 C CA . TRP B 1 9 ? 7.932 15.733 -30.765 1.00 43.78 431 TRP B CA 1
ATOM 888 C C . TRP B 1 9 ? 6.771 15.585 -31.716 1.00 38.24 431 TRP B C 1
ATOM 889 O O . TRP B 1 9 ? 6.627 14.543 -32.338 1.00 41.48 431 TRP B O 1
ATOM 900 N N . PHE B 1 10 ? 5.953 16.626 -31.848 1.00 40.26 432 PHE B N 1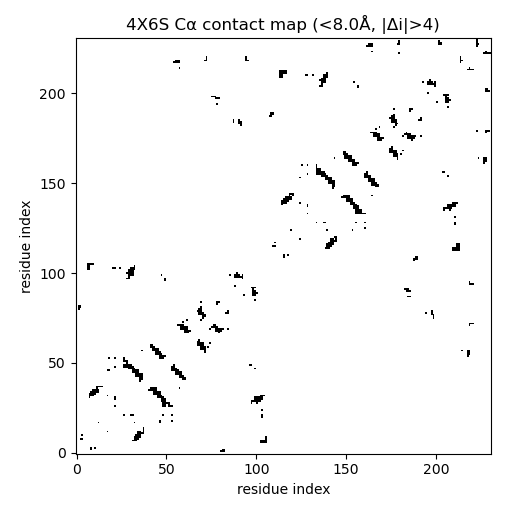
ATOM 901 C CA . PHE B 1 10 ? 4.851 16.596 -32.813 1.00 40.49 432 PHE B CA 1
ATOM 902 C C . PHE B 1 10 ? 5.230 17.274 -34.140 1.00 38.28 432 PHE B C 1
ATOM 903 O O . PHE B 1 10 ? 5.758 18.379 -34.158 1.00 34.55 432 PHE B O 1
ATOM 911 N N . HIS B 1 11 ? 4.999 16.567 -35.245 1.00 39.65 433 HIS B N 1
ATOM 912 C CA . HIS B 1 11 ? 5.485 17.014 -36.552 1.00 40.62 433 HIS B CA 1
ATOM 913 C C . HIS B 1 11 ? 4.394 17.238 -37.586 1.00 45.22 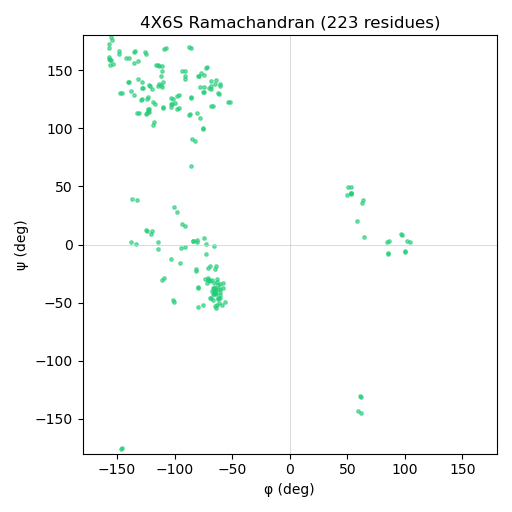433 HIS B C 1
ATOM 914 O O . HIS B 1 11 ? 4.684 17.492 -38.759 1.00 45.45 433 HIS B O 1
ATOM 921 N N . GLY B 1 12 ? 3.145 17.179 -37.139 1.00 41.95 434 GLY B N 1
ATOM 922 C CA . GLY B 1 12 ? 2.021 17.412 -38.012 1.00 43.10 434 GLY B CA 1
ATOM 923 C C . GLY B 1 12 ? 1.911 16.418 -39.152 1.00 48.27 434 GLY B C 1
ATOM 924 O O . GLY B 1 12 ? 2.247 15.242 -39.012 1.00 44.51 434 GLY B O 1
ATOM 925 N N . ARG B 1 13 ? 1.461 16.913 -40.299 1.00 48.63 435 ARG B N 1
ATOM 926 C CA . ARG B 1 13 ? 1.186 16.061 -41.429 1.00 50.44 435 ARG B CA 1
ATOM 927 C C . ARG B 1 13 ? 2.452 15.748 -42.218 1.00 58.83 435 ARG B C 1
ATOM 928 O O . ARG B 1 13 ? 2.818 16.439 -43.167 1.00 62.37 435 ARG B O 1
ATOM 930 N N . ILE B 1 14 ? 3.127 14.681 -41.822 1.00 60.60 436 ILE B N 1
ATOM 931 C CA . ILE B 1 14 ? 4.228 14.183 -42.621 1.00 52.74 436 ILE B CA 1
ATOM 932 C C . ILE B 1 14 ? 3.965 12.712 -42.938 1.00 53.08 436 ILE B C 1
ATOM 933 O O . ILE B 1 14 ? 3.118 12.059 -42.322 1.00 54.86 436 ILE B O 1
ATOM 938 N N . SER B 1 15 ? 4.688 12.208 -43.923 1.00 57.67 437 SER B N 1
ATOM 939 C CA . SER B 1 15 ? 4.514 10.854 -44.430 1.00 54.56 437 SER B CA 1
ATOM 940 C C . SER B 1 15 ? 5.319 9.847 -43.606 1.00 53.77 437 SER B C 1
ATOM 941 O O . SER B 1 15 ? 6.159 10.243 -42.790 1.00 50.16 437 SER B O 1
ATOM 944 N N . ARG B 1 16 ? 5.076 8.554 -43.816 1.00 49.98 438 ARG B N 1
ATOM 945 C CA . ARG B 1 16 ? 5.860 7.550 -43.115 1.00 49.36 438 ARG B CA 1
ATOM 946 C C . ARG B 1 16 ? 7.345 7.649 -43.568 1.00 56.97 438 ARG B C 1
ATOM 947 O O . ARG B 1 16 ? 8.287 7.612 -42.753 1.00 54.44 438 ARG B O 1
ATOM 955 N N . GLU B 1 17 ? 7.539 7.828 -44.871 1.00 57.06 439 GLU B N 1
ATOM 956 C CA . GLU B 1 17 ? 8.862 7.927 -45.454 1.00 47.77 439 GLU B CA 1
ATOM 957 C C . GLU B 1 17 ? 9.583 9.146 -44.919 1.00 47.84 439 GLU B C 1
ATOM 958 O O . GLU B 1 17 ? 10.804 9.172 -44.827 1.00 52.88 439 GLU B O 1
ATOM 960 N N . GLU B 1 18 ? 8.826 10.169 -44.571 1.00 50.03 440 GLU B N 1
ATOM 961 C CA . GLU B 1 18 ? 9.450 11.392 -44.110 1.00 52.55 440 GLU B CA 1
ATOM 962 C C . GLU B 1 18 ? 9.871 11.274 -42.645 1.00 55.57 440 GLU B C 1
ATOM 963 O O . GLU B 1 18 ? 10.933 11.787 -42.250 1.00 58.20 440 GLU B O 1
ATOM 969 N N . SER B 1 19 ? 9.066 10.576 -41.849 1.00 49.00 441 SER B N 1
ATOM 970 C CA . SER B 1 19 ? 9.429 10.325 -40.463 1.00 50.59 441 SER B CA 1
ATOM 971 C C . SER B 1 19 ? 10.678 9.449 -40.393 1.00 53.03 441 SER B C 1
ATOM 972 O O . SER B 1 19 ? 11.560 9.648 -39.542 1.00 49.02 441 SER B O 1
ATOM 975 N N . GLN B 1 20 ? 10.766 8.500 -41.319 1.00 50.61 442 GLN B N 1
ATOM 976 C CA . GLN B 1 20 ? 11.927 7.639 -41.366 1.00 48.78 442 GLN B CA 1
ATOM 977 C C . GLN B 1 20 ? 13.154 8.437 -41.749 1.00 48.97 442 GLN B C 1
ATOM 978 O O . GLN B 1 20 ? 14.211 8.217 -41.169 1.00 57.38 442 GLN B O 1
ATOM 984 N N . ARG B 1 21 ? 13.025 9.405 -42.655 1.00 53.10 443 ARG B N 1
ATOM 985 C CA . ARG B 1 21 ? 14.184 10.229 -43.023 1.00 47.67 443 ARG B CA 1
ATOM 986 C C . ARG B 1 21 ? 14.579 11.196 -41.906 1.00 52.39 443 ARG B C 1
ATOM 987 O O . ARG B 1 21 ? 15.768 11.452 -41.706 1.00 56.42 443 ARG B O 1
ATOM 989 N N . LEU B 1 22 ? 13.607 11.684 -41.133 1.00 54.01 444 LEU B N 1
ATOM 990 C CA . LEU B 1 22 ? 13.923 12.541 -39.978 1.00 48.87 444 LEU B CA 1
ATOM 991 C C . LEU B 1 22 ? 14.635 11.761 -38.887 1.00 49.91 444 LEU B C 1
ATOM 992 O O . LEU B 1 22 ? 15.625 12.231 -38.338 1.00 56.49 444 LEU B O 1
ATOM 997 N N . ILE B 1 23 ? 14.125 10.578 -38.558 1.00 48.49 445 ILE B N 1
ATOM 998 C CA . ILE B 1 23 ? 14.774 9.746 -37.552 1.00 52.30 445 ILE B CA 1
ATOM 999 C C . ILE B 1 23 ? 16.151 9.257 -38.017 1.00 54.34 445 ILE B C 1
ATOM 1000 O O . ILE B 1 23 ? 17.108 9.213 -37.226 1.00 48.58 445 ILE B O 1
ATOM 1005 N N . GLY B 1 24 ? 16.252 8.944 -39.309 1.00 50.38 446 GLY B N 1
ATOM 1006 C CA . GLY B 1 24 ? 17.520 8.571 -39.902 1.00 48.52 446 GLY B CA 1
ATOM 1007 C C . GLY B 1 24 ? 18.520 9.719 -39.774 1.00 51.02 446 GLY B C 1
ATOM 1008 O O . GLY B 1 24 ? 19.714 9.492 -39.600 1.00 47.13 446 GLY B O 1
ATOM 1009 N N . GLN B 1 25 ? 18.033 10.957 -39.844 1.00 52.16 447 GLN B N 1
ATOM 1010 C CA . GLN B 1 25 ? 18.916 12.117 -39.773 1.00 50.43 447 GLN B CA 1
ATOM 1011 C C . GLN B 1 25 ? 19.469 12.346 -38.371 1.00 47.14 447 GLN B C 1
ATOM 1012 O O . GLN B 1 25 ? 20.286 13.235 -38.173 1.00 49.83 447 GLN B O 1
ATOM 1014 N N . GLN B 1 26 ? 19.101 11.496 -37.416 1.00 50.94 448 GLN B N 1
ATOM 1015 C CA . GLN B 1 26 ? 19.584 11.658 -36.037 1.00 51.79 448 GLN B CA 1
ATOM 1016 C C . GLN B 1 26 ? 20.290 10.399 -35.552 1.00 46.49 448 GLN B C 1
ATOM 1017 O O . GLN B 1 26 ? 20.567 10.247 -34.358 1.00 45.04 448 GLN B O 1
ATOM 1023 N N . GLY B 1 27 ? 20.569 9.486 -36.478 1.00 46.61 449 GLY B N 1
ATOM 1024 C CA . GLY B 1 27 ? 21.483 8.398 -36.184 1.00 48.30 449 GLY B CA 1
ATOM 1025 C C . GLY B 1 27 ? 20.870 7.045 -35.884 1.00 45.01 449 GLY B C 1
ATOM 1026 O O . GLY B 1 27 ? 21.600 6.103 -35.593 1.00 48.34 449 GLY B O 1
ATOM 1027 N N . LEU B 1 28 ? 19.548 6.938 -35.977 1.00 44.42 450 LEU B N 1
ATOM 1028 C CA . LEU B 1 28 ? 18.840 5.701 -35.654 1.00 45.64 450 LEU B CA 1
ATOM 1029 C C . LEU B 1 28 ? 19.196 5.203 -34.266 1.00 42.38 450 LEU B C 1
ATOM 1030 O O . LEU B 1 28 ? 19.433 4.019 -34.055 1.00 48.48 450 LEU B O 1
ATOM 1035 N N . VAL B 1 29 ? 19.236 6.122 -33.318 1.00 43.45 451 VAL B N 1
ATOM 1036 C CA . VAL B 1 29 ? 19.502 5.768 -31.938 1.00 44.62 451 VAL B CA 1
ATOM 1037 C C . VAL B 1 29 ? 18.259 5.104 -31.347 1.00 43.41 451 VAL B C 1
ATOM 1038 O O . VAL B 1 29 ? 17.133 5.413 -31.729 1.00 47.87 451 VAL B O 1
ATOM 1042 N N . ASP B 1 30 ? 18.464 4.143 -30.463 1.00 40.09 452 ASP B N 1
ATOM 1043 C CA . ASP B 1 30 ? 17.349 3.532 -29.779 1.00 43.48 452 ASP B CA 1
ATOM 1044 C C . ASP B 1 30 ? 16.627 4.570 -28.950 1.00 40.46 452 ASP B C 1
ATOM 1045 O O . ASP B 1 30 ? 17.260 5.326 -28.229 1.00 41.71 452 ASP B O 1
ATOM 1050 N N . GLY B 1 31 ? 15.308 4.629 -29.092 1.00 37.61 453 GLY B N 1
ATOM 1051 C CA . GLY B 1 31 ? 14.497 5.541 -28.307 1.00 37.33 453 GLY B CA 1
ATOM 1052 C C . GLY B 1 31 ? 14.076 6.821 -29.007 1.00 39.26 453 GLY B C 1
ATOM 1053 O O . GLY B 1 31 ? 13.300 7.587 -28.458 1.00 40.79 453 GLY B O 1
ATOM 1054 N N . LEU B 1 32 ? 14.585 7.066 -30.212 1.00 42.74 454 LEU B N 1
ATOM 1055 C CA . LEU B 1 32 ? 14.197 8.248 -30.986 1.00 42.44 454 LEU B CA 1
ATOM 1056 C C . LEU B 1 32 ? 12.746 8.145 -31.433 1.00 38.52 454 LEU B C 1
ATOM 1057 O O . LEU B 1 32 ? 12.304 7.086 -31.852 1.00 36.71 454 LEU B O 1
ATOM 1062 N N . PHE B 1 33 ? 11.995 9.231 -31.322 1.00 38.17 455 PHE B N 1
ATOM 1063 C CA . PHE B 1 33 ? 10.574 9.165 -31.656 1.00 37.77 455 PHE B CA 1
ATOM 1064 C C . PHE B 1 33 ? 9.960 10.496 -32.045 1.00 37.15 455 PHE B C 1
ATOM 1065 O O . PHE B 1 33 ? 10.468 11.564 -31.695 1.00 34.80 455 PHE B O 1
ATOM 1073 N N . LEU B 1 34 ? 8.838 10.408 -32.756 1.00 39.61 456 LEU B N 1
ATOM 1074 C CA . LEU B 1 34 ? 8.002 11.568 -33.073 1.00 37.07 456 LEU B CA 1
ATOM 1075 C C . LEU B 1 34 ? 6.552 11.119 -33.152 1.00 34.37 456 LEU B C 1
ATOM 1076 O O . LEU B 1 34 ? 6.292 9.938 -33.275 1.00 39.04 456 LEU B O 1
ATOM 1081 N N . VAL B 1 35 ? 5.618 12.058 -33.096 1.00 37.12 457 VAL B N 1
ATOM 1082 C CA . VAL B 1 35 ? 4.203 11.781 -33.332 1.00 34.59 457 VAL B CA 1
ATOM 1083 C C . VAL B 1 35 ? 3.742 12.621 -34.526 1.00 36.59 457 VAL B C 1
ATOM 1084 O O . VAL B 1 35 ? 4.076 13.805 -34.627 1.00 41.26 457 VAL B O 1
ATOM 1088 N N . ARG B 1 36 ? 3.025 11.997 -35.455 1.00 37.31 458 ARG B N 1
ATOM 1089 C CA . ARG B 1 36 ? 2.561 12.691 -36.659 1.00 41.78 458 ARG B CA 1
ATOM 1090 C C . ARG B 1 36 ? 1.109 12.348 -36.920 1.00 44.48 458 ARG B C 1
ATOM 1091 O O . ARG B 1 36 ? 0.572 11.389 -36.332 1.00 44.46 458 ARG B O 1
ATOM 1099 N N . GLU B 1 37 ? 0.468 13.124 -37.790 1.00 46.82 459 GLU B N 1
ATOM 1100 C CA . GLU B 1 37 ? -0.901 12.799 -38.219 1.00 47.84 459 GLU B CA 1
ATOM 1101 C C . GLU B 1 37 ? -0.873 11.677 -39.249 1.00 52.89 459 GLU B C 1
ATOM 1102 O O . GLU B 1 37 ? -0.037 11.660 -40.164 1.00 56.01 459 GLU B O 1
ATOM 1108 N N . SER B 1 38 ? -1.772 10.722 -39.067 1.00 56.09 460 SER B N 1
ATOM 1109 C CA . SER B 1 38 ? -1.910 9.602 -39.983 1.00 57.86 460 SER B CA 1
ATOM 1110 C C . SER B 1 38 ? -2.354 10.046 -41.368 1.00 61.14 460 SER B C 1
ATOM 1111 O O . SER B 1 38 ? -3.158 10.982 -41.511 1.00 55.59 460 SER B O 1
ATOM 1114 N N . GLN B 1 39 ? -1.780 9.390 -42.375 1.00 66.56 461 GLN B N 1
ATOM 1115 C CA . GLN B 1 39 ? -2.144 9.605 -43.768 1.00 69.36 461 GLN B CA 1
ATOM 1116 C C . GLN B 1 39 ? -3.437 8.846 -44.110 1.00 66.50 461 GLN B C 1
ATOM 1117 O O . GLN B 1 39 ? -4.418 9.449 -44.554 1.00 62.26 461 GLN B O 1
ATOM 1119 N N . ARG B 1 40 ? -3.449 7.538 -43.840 1.00 66.44 462 ARG B N 1
ATOM 1120 C CA . ARG B 1 40 ? -4.612 6.692 -44.129 1.00 66.40 462 ARG B CA 1
ATOM 1121 C C . ARG B 1 40 ? -5.831 7.105 -43.300 1.00 65.06 462 ARG B C 1
ATOM 1122 O O . ARG B 1 40 ? -6.901 7.370 -43.839 1.00 69.67 462 ARG B O 1
ATOM 1124 N N . ASN B 1 41 ? -5.669 7.159 -41.988 1.00 64.24 463 ASN B N 1
ATOM 1125 C CA . ASN B 1 41 ? -6.774 7.507 -41.109 1.00 61.13 463 ASN B CA 1
ATOM 1126 C C . ASN B 1 41 ? -6.729 8.981 -40.709 1.00 68.19 463 ASN B C 1
ATOM 1127 O O . ASN B 1 41 ? -5.797 9.422 -40.037 1.00 68.58 463 ASN B O 1
ATOM 1132 N N . PRO B 1 42 ? -7.758 9.743 -41.106 1.00 73.80 464 PRO B N 1
ATOM 1133 C CA . PRO B 1 42 ? -7.866 11.195 -40.913 1.00 68.11 464 PRO B CA 1
ATOM 1134 C C . PRO B 1 42 ? -7.747 11.620 -39.462 1.00 67.80 464 PRO B C 1
ATOM 1135 O O . PRO B 1 42 ? -6.976 12.533 -39.150 1.00 70.29 464 PRO B O 1
ATOM 1139 N N . GLN B 1 43 ? -8.512 10.967 -38.592 1.00 66.59 465 GLN B N 1
ATOM 1140 C CA . GLN B 1 43 ? -8.587 11.351 -37.188 1.00 63.19 465 GLN B CA 1
ATOM 1141 C C . GLN B 1 43 ? -7.559 10.615 -36.340 1.00 62.20 465 GLN B C 1
ATOM 1142 O O . GLN B 1 43 ? -7.651 10.612 -35.110 1.00 63.80 465 GLN B O 1
ATOM 1144 N N . GLY B 1 44 ? -6.564 10.023 -36.990 1.00 54.68 466 GLY B N 1
ATOM 1145 C CA . GLY B 1 44 ? -5.580 9.224 -36.287 1.00 52.60 466 GLY B CA 1
ATOM 1146 C C . GLY B 1 44 ? -4.219 9.874 -36.166 1.00 48.01 466 GLY B C 1
ATOM 1147 O O . GLY B 1 44 ? -3.974 10.945 -36.728 1.00 44.77 466 GLY B O 1
ATOM 1148 N N . PHE B 1 45 ? -3.367 9.275 -35.341 1.00 43.71 467 PHE B N 1
ATOM 1149 C CA . PHE B 1 45 ? -1.975 9.727 -35.209 1.00 47.19 467 PHE B CA 1
ATOM 1150 C C . PHE B 1 45 ? -1.071 8.508 -35.223 1.00 44.04 467 PHE B C 1
ATOM 1151 O O . PHE B 1 45 ? -1.498 7.392 -34.881 1.00 42.20 467 PHE B O 1
ATOM 1159 N N . VAL B 1 46 ? 0.180 8.723 -35.606 1.00 40.63 468 VAL B N 1
ATOM 1160 C CA . VAL B 1 46 ? 1.157 7.652 -35.591 1.00 34.87 468 VAL B CA 1
ATOM 1161 C C . VAL B 1 46 ? 2.356 8.041 -34.736 1.00 39.32 468 VAL B C 1
ATOM 1162 O O . VAL B 1 46 ? 2.966 9.116 -34.904 1.00 37.40 468 VAL B O 1
ATOM 1166 N N . LEU B 1 47 ? 2.665 7.169 -33.791 1.00 37.50 469 LEU B N 1
ATOM 1167 C CA . LEU B 1 47 ? 3.901 7.251 -33.054 1.00 34.83 469 LEU B CA 1
ATOM 1168 C C . LEU B 1 47 ? 5.000 6.476 -33.828 1.00 42.24 469 LEU B C 1
ATOM 1169 O O . LEU B 1 47 ? 4.961 5.235 -33.946 1.00 40.89 469 LEU B O 1
ATOM 1174 N N . SER B 1 48 ? 5.969 7.205 -34.366 1.00 36.29 470 SER B N 1
ATOM 1175 C CA . SER B 1 48 ? 7.079 6.563 -35.044 1.00 41.03 470 SER B CA 1
ATOM 1176 C C . SER B 1 48 ? 8.289 6.492 -34.121 1.00 40.19 470 SER B C 1
ATOM 1177 O O . SER B 1 48 ? 8.779 7.507 -33.634 1.00 39.40 470 SER B O 1
ATOM 1180 N N . LEU B 1 49 ? 8.760 5.274 -33.887 1.00 44.14 471 LEU B N 1
ATOM 1181 C CA . LEU B 1 49 ? 9.779 5.006 -32.873 1.00 44.48 471 LEU B CA 1
ATOM 1182 C C . LEU B 1 49 ? 10.960 4.200 -33.431 1.00 45.02 471 LEU B C 1
ATOM 1183 O O . LEU B 1 49 ? 10.763 3.263 -34.212 1.00 43.08 471 LEU B O 1
ATOM 1188 N N . CYS B 1 50 ? 12.179 4.555 -33.013 1.00 40.62 472 CYS B N 1
ATOM 1189 C CA . CYS B 1 50 ? 13.367 3.821 -33.431 1.00 40.22 472 CYS B CA 1
ATOM 1190 C C . CYS B 1 50 ? 13.879 2.874 -32.362 1.00 39.47 472 CYS B C 1
ATOM 1191 O O . CYS B 1 50 ? 14.188 3.268 -31.242 1.00 39.78 472 CYS B O 1
ATOM 1194 N N . HIS B 1 51 ? 14.004 1.618 -32.749 1.00 44.09 473 HIS B N 1
ATOM 1195 C CA . HIS B 1 51 ? 14.503 0.577 -31.873 1.00 41.86 473 HIS B CA 1
ATOM 1196 C C . HIS B 1 51 ? 15.306 -0.403 -32.722 1.00 44.50 473 HIS B C 1
ATOM 1197 O O . HIS B 1 51 ? 14.848 -0.803 -33.793 1.00 39.05 473 HIS B O 1
ATOM 1204 N N . LEU B 1 52 ? 16.519 -0.732 -32.274 1.00 48.57 474 LEU B N 1
ATOM 1205 C CA . LEU B 1 52 ? 17.402 -1.643 -32.998 1.00 47.44 474 LEU B CA 1
ATOM 1206 C C . LEU B 1 52 ? 17.591 -1.195 -34.440 1.00 53.08 474 LEU B C 1
ATOM 1207 O O . LEU B 1 52 ? 17.450 -1.993 -35.369 1.00 53.47 474 LEU B O 1
ATOM 1212 N N . GLN B 1 53 ? 17.803 0.085 -34.652 1.00 54.76 475 GLN B N 1
ATOM 1213 C CA . GLN B 1 53 ? 18.084 0.594 -35.982 1.00 56.55 475 GLN B CA 1
ATOM 1214 C C . GLN B 1 53 ? 16.964 0.454 -36.996 1.00 54.07 475 GLN B C 1
ATOM 1215 O O . GLN B 1 53 ? 17.138 0.776 -38.161 1.00 61.29 475 GLN B O 1
ATOM 1221 N N . LYS B 1 54 ? 15.808 0.006 -36.546 1.00 49.57 476 LYS B N 1
ATOM 1222 C CA . LYS B 1 54 ? 14.638 -0.086 -37.415 1.00 51.27 476 LYS B CA 1
ATOM 1223 C C . LYS B 1 54 ? 13.580 0.911 -36.902 1.00 46.75 476 LYS B C 1
ATOM 1224 O O . LYS B 1 54 ? 13.366 1.052 -35.698 1.00 44.83 476 LYS B O 1
ATOM 1226 N N . VAL B 1 55 ? 12.956 1.636 -37.819 1.00 44.02 477 VAL B N 1
ATOM 1227 C CA . VAL B 1 55 ? 11.890 2.559 -37.467 1.00 41.28 477 VAL B CA 1
ATOM 1228 C C . VAL B 1 55 ? 10.572 1.810 -37.415 1.00 46.04 477 VAL B C 1
ATOM 1229 O O . VAL B 1 55 ? 10.212 1.109 -38.359 1.00 49.42 477 VAL B O 1
ATOM 1233 N N . LYS B 1 56 ? 9.874 1.920 -36.291 1.00 45.03 478 LYS B N 1
ATOM 1234 C CA . LYS B 1 56 ? 8.573 1.279 -36.134 1.00 46.52 478 LYS B CA 1
ATOM 1235 C C . LYS B 1 56 ? 7.427 2.306 -35.952 1.00 49.29 478 LYS B C 1
ATOM 1236 O O . LYS B 1 56 ? 7.643 3.450 -35.529 1.00 46.41 478 LYS B O 1
ATOM 1242 N N . HIS B 1 57 ? 6.218 1.897 -36.318 1.00 42.41 479 HIS B N 1
ATOM 1243 C CA . HIS B 1 57 ? 5.095 2.809 -36.359 1.00 44.99 479 HIS B CA 1
ATOM 1244 C C . HIS B 1 57 ? 3.902 2.257 -35.614 1.00 51.75 479 HIS B C 1
ATOM 1245 O O . HIS B 1 57 ? 3.421 1.165 -35.929 1.00 50.19 479 HIS B O 1
ATOM 1252 N N . TYR B 1 58 ? 3.410 3.025 -34.647 1.00 47.24 480 TYR B N 1
ATOM 1253 C CA . TYR B 1 58 ? 2.310 2.569 -33.822 1.00 44.12 480 TYR B CA 1
ATOM 1254 C C . TYR B 1 58 ? 1.136 3.511 -34.015 1.00 42.01 480 TYR B C 1
ATOM 1255 O O . TYR B 1 58 ? 1.261 4.714 -33.845 1.00 39.48 480 TYR B O 1
ATOM 1264 N N . LEU B 1 59 ? 0.012 2.946 -34.438 1.00 43.23 481 LEU B N 1
ATOM 1265 C CA . LEU B 1 59 ? -1.175 3.716 -34.730 1.00 37.64 481 LEU B CA 1
ATOM 1266 C C . LEU B 1 59 ? -1.821 4.146 -33.434 1.00 36.33 481 LEU B C 1
ATOM 1267 O O . LEU B 1 59 ? -2.004 3.352 -32.511 1.00 38.07 481 LEU B O 1
ATOM 1272 N N . ILE B 1 60 ? -2.147 5.422 -33.353 1.00 35.97 482 ILE B N 1
ATOM 1273 C CA . ILE B 1 60 ? -2.826 5.927 -32.177 1.00 40.53 482 ILE B CA 1
ATOM 1274 C C . ILE B 1 60 ? -4.230 6.263 -32.595 1.00 39.08 482 ILE B C 1
ATOM 1275 O O . ILE B 1 60 ? -4.419 7.108 -33.472 1.00 39.02 482 ILE B O 1
ATOM 1280 N N . LEU B 1 61 ? -5.211 5.589 -32.002 1.00 37.01 483 LEU B N 1
ATOM 1281 C CA . LEU B 1 61 ? -6.592 5.829 -32.400 1.00 43.97 483 LEU B CA 1
ATOM 1282 C C . LEU B 1 61 ? -7.421 6.505 -31.314 1.00 41.89 483 LEU B C 1
ATOM 1283 O O . LEU B 1 61 ? -7.326 6.141 -30.132 1.00 35.23 483 LEU B O 1
ATOM 1288 N N . PRO B 1 62 ? -8.248 7.494 -31.735 1.00 45.66 484 PRO B N 1
ATOM 1289 C CA . PRO B 1 62 ? -9.256 8.212 -30.939 1.00 42.37 484 PRO B CA 1
ATOM 1290 C C . PRO B 1 62 ? -10.512 7.391 -30.789 1.00 43.91 484 PRO B C 1
ATOM 1291 O O . PRO B 1 62 ? -10.889 6.698 -31.722 1.00 48.72 484 PRO B O 1
ATOM 1295 N N . SER B 1 63 ? -11.165 7.492 -29.644 1.00 48.29 485 SER B N 1
ATOM 1296 C CA . SER B 1 63 ? -12.456 6.858 -29.441 1.00 46.07 485 SER B CA 1
ATOM 1297 C C . SER B 1 63 ? -13.291 7.756 -28.536 1.00 55.01 485 SER B C 1
ATOM 1298 O O . SER B 1 63 ? -12.876 8.866 -28.187 1.00 53.48 485 SER B O 1
ATOM 1301 N N . GLU B 1 64 ? -14.474 7.288 -28.164 1.00 64.62 486 GLU B N 1
ATOM 1302 C CA . GLU B 1 64 ? -15.349 8.080 -27.317 1.00 62.26 486 GLU B CA 1
ATOM 1303 C C . GLU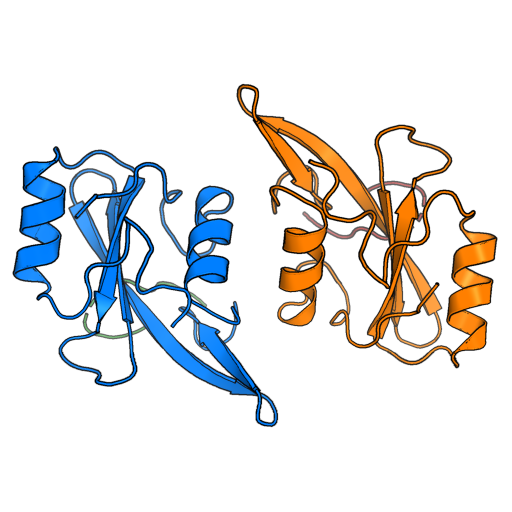 B 1 64 ? -15.906 7.191 -26.235 1.00 60.93 486 GLU B C 1
ATOM 1304 O O . GLU B 1 64 ? -16.423 6.109 -26.501 1.00 61.83 486 GLU B O 1
ATOM 1306 N N . GLU B 1 65 ? -15.763 7.657 -25.004 1.00 68.27 487 GLU B N 1
ATOM 1307 C CA . GLU B 1 65 ? -16.386 7.023 -23.855 1.00 70.26 487 GLU B CA 1
ATOM 1308 C C . GLU B 1 65 ? -17.345 8.012 -23.203 1.00 68.80 487 GLU B C 1
ATOM 1309 O O . GLU B 1 65 ? -16.910 8.950 -22.522 1.00 62.14 487 GLU B O 1
ATOM 1315 N N . GLU B 1 66 ? -18.641 7.816 -23.449 1.00 75.03 488 GLU B N 1
ATOM 1316 C CA . GLU B 1 66 ? -19.684 8.656 -22.860 1.00 71.16 488 GLU B CA 1
ATOM 1317 C C . GLU B 1 66 ? -19.404 10.141 -23.056 1.00 69.72 488 GLU B C 1
ATOM 1318 O O . GLU B 1 66 ? -19.432 10.907 -22.091 1.00 67.45 488 GLU B O 1
ATOM 1324 N N . GLY B 1 67 ? -19.095 10.532 -24.291 1.00 69.06 489 GLY B N 1
ATOM 1325 C CA . GLY B 1 67 ? -18.879 11.928 -24.629 1.00 65.58 489 GLY B CA 1
ATOM 1326 C C . GLY B 1 67 ? -17.470 12.420 -24.385 1.00 63.20 489 GLY B C 1
ATOM 1327 O O . GLY B 1 67 ? -17.119 13.546 -24.756 1.00 57.50 489 GLY B O 1
ATOM 1328 N N . ARG B 1 68 ? -16.663 11.562 -23.766 1.00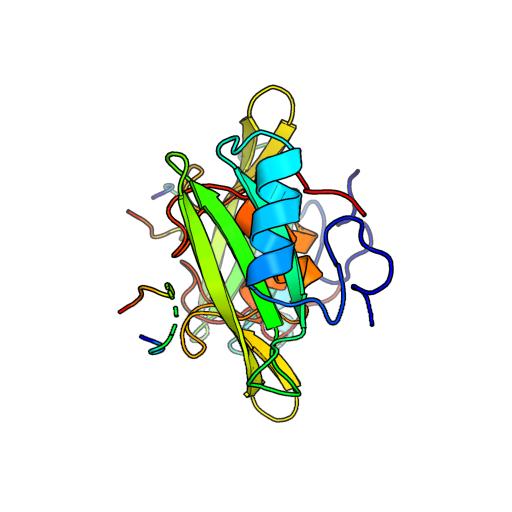 68.11 490 ARG B N 1
ATOM 1329 C CA . ARG B 1 68 ? -15.280 11.892 -23.422 1.00 63.39 490 ARG B CA 1
ATOM 1330 C C . ARG B 1 68 ? -14.302 11.232 -24.391 1.00 54.82 490 ARG B C 1
ATOM 1331 O O . ARG B 1 68 ? -14.222 10.008 -24.496 1.00 55.64 490 ARG B O 1
ATOM 1339 N N . LEU B 1 69 ? -13.548 12.059 -25.094 1.00 46.81 491 LEU B N 1
ATOM 1340 C CA . LEU B 1 69 ? -12.552 11.562 -26.021 1.00 45.69 491 LEU B CA 1
ATOM 1341 C C . LEU B 1 69 ? -11.401 10.884 -25.266 1.00 48.27 491 LEU B C 1
ATOM 1342 O O . LEU B 1 69 ? -11.013 11.322 -24.174 1.00 45.16 491 LEU B O 1
ATOM 1347 N N . TYR B 1 70 ? -10.905 9.775 -25.802 1.00 45.69 492 TYR B N 1
ATOM 1348 C CA . TYR B 1 70 ? -9.628 9.247 -25.339 1.00 43.04 492 TYR B CA 1
ATOM 1349 C C . TYR B 1 70 ? -8.838 8.690 -26.521 1.00 40.61 492 TYR B C 1
ATOM 1350 O O . TYR B 1 70 ? -9.399 8.411 -27.587 1.00 38.88 492 TYR B O 1
ATOM 1359 N N . PHE B 1 71 ? -7.530 8.557 -26.334 1.00 41.17 493 PHE B N 1
ATOM 1360 C CA . PHE B 1 71 ? -6.668 7.954 -27.342 1.00 38.36 493 PHE B CA 1
ATOM 1361 C C . PHE B 1 71 ? -6.121 6.650 -26.829 1.00 36.85 493 PHE B C 1
ATOM 1362 O O . PHE B 1 71 ? -5.985 6.460 -25.621 1.00 32.98 493 PHE B O 1
ATOM 1370 N N . SER B 1 72 ? -5.806 5.761 -27.763 1.00 38.36 494 SER B N 1
ATOM 1371 C CA . SER B 1 72 ? -5.271 4.452 -27.431 1.00 38.61 494 SER B CA 1
ATOM 1372 C C . SER B 1 72 ? -4.468 3.863 -28.593 1.00 39.93 494 SER B C 1
ATOM 1373 O O . SER B 1 72 ? -4.699 4.223 -29.754 1.00 41.92 494 SER B O 1
ATOM 1376 N N . MET B 1 73 ? -3.529 2.970 -28.261 1.00 38.21 495 MET B N 1
ATOM 1377 C CA . MET B 1 73 ? -2.691 2.247 -29.219 1.00 35.20 495 MET B CA 1
ATOM 1378 C C . MET B 1 73 ? -2.992 0.748 -29.201 1.00 43.63 495 MET B C 1
ATOM 1379 O O . MET B 1 73 ? -2.280 -0.048 -29.830 1.00 43.35 495 MET B O 1
ATOM 1384 N N . ASP B 1 74 ? -3.961 0.360 -28.379 1.00 46.04 496 ASP B N 1
ATOM 1385 C CA . ASP B 1 74 ? -4.314 -1.043 -28.205 1.00 40.09 496 ASP B CA 1
ATOM 1386 C C . ASP B 1 74 ? -5.802 -1.372 -28.160 1.00 41.23 496 ASP B C 1
ATOM 1387 O O . ASP B 1 74 ? -6.217 -2.211 -27.384 1.00 42.17 496 ASP B O 1
ATOM 1392 N N . ASP B 1 75 ? -6.596 -0.704 -28.984 1.00 46.40 497 ASP B N 1
ATOM 1393 C CA . ASP B 1 75 ? -8.046 -0.947 -29.051 1.00 46.53 497 ASP B CA 1
ATOM 1394 C C . ASP B 1 75 ? -8.750 -0.634 -27.728 1.00 43.54 497 ASP B C 1
ATOM 1395 O O . ASP B 1 75 ? -9.702 -1.315 -27.348 1.00 44.57 497 ASP B O 1
ATOM 1400 N N . GLY B 1 76 ? -8.276 0.403 -27.038 1.00 43.58 498 GLY B N 1
ATOM 1401 C CA . GLY B 1 76 ? -8.874 0.852 -25.792 1.00 43.38 498 GLY B CA 1
ATOM 1402 C C . GLY B 1 76 ? -8.415 0.180 -24.504 1.00 44.68 498 GLY B C 1
ATOM 1403 O O . GLY B 1 76 ? -8.937 0.495 -23.433 1.00 45.05 498 GLY B O 1
ATOM 1404 N N . GLN B 1 77 ? -7.451 -0.733 -24.592 1.00 36.66 499 GLN B N 1
ATOM 1405 C CA . GLN B 1 77 ? -6.911 -1.420 -23.413 1.00 36.20 499 GLN B CA 1
ATOM 1406 C C . GLN B 1 77 ? -6.050 -0.508 -22.523 1.00 37.88 499 GLN B C 1
ATOM 1407 O O . GLN B 1 77 ? -5.962 -0.697 -21.313 1.00 34.74 499 GLN B O 1
ATOM 1413 N N . THR B 1 78 ? -5.393 0.469 -23.138 1.00 39.47 500 THR B N 1
ATOM 1414 C CA . THR B 1 78 ? -4.645 1.469 -22.393 1.00 38.08 500 THR B CA 1
ATOM 1415 C C . THR B 1 78 ? -5.037 2.852 -22.925 1.00 39.39 500 THR B C 1
ATOM 1416 O O . THR B 1 78 ? -4.760 3.185 -24.080 1.00 38.50 500 THR B O 1
ATOM 1420 N N . ARG B 1 79 ? -5.697 3.651 -22.091 1.00 37.18 501 ARG B N 1
ATOM 1421 C CA . ARG B 1 79 ? -6.317 4.879 -22.583 1.00 38.24 501 ARG B CA 1
ATOM 1422 C C . ARG B 1 79 ? -5.627 6.128 -22.066 1.00 36.24 501 ARG B C 1
ATOM 1423 O O . ARG B 1 79 ? -5.064 6.136 -20.981 1.00 35.12 501 ARG B O 1
ATOM 1431 N N . PHE B 1 80 ? -5.668 7.179 -22.872 1.00 35.73 502 PHE B N 1
ATOM 1432 C CA . PHE B 1 80 ? -5.061 8.434 -22.514 1.00 34.14 502 PHE B CA 1
ATOM 1433 C C . PHE B 1 80 ? -5.956 9.612 -22.933 1.00 37.54 502 PHE B C 1
ATOM 1434 O O . PHE B 1 80 ? -6.538 9.594 -24.009 1.00 43.28 502 PHE B O 1
ATOM 1442 N N . THR B 1 81 ? -6.064 10.640 -22.100 1.00 31.71 503 THR B N 1
ATOM 1443 C CA . THR B 1 81 ? -6.930 11.753 -22.444 1.00 36.91 503 THR B CA 1
ATOM 1444 C C . THR B 1 81 ? -6.408 12.481 -23.670 1.00 41.96 503 THR B C 1
ATOM 1445 O O . THR B 1 81 ? -7.181 13.008 -24.473 1.00 41.18 503 THR B O 1
ATOM 1449 N N . ASP B 1 82 ? -5.090 12.509 -23.816 1.00 40.58 504 ASP B N 1
ATOM 1450 C CA . ASP B 1 82 ? -4.484 13.177 -24.954 1.00 35.59 504 ASP B CA 1
ATOM 1451 C C . ASP B 1 82 ? -3.094 12.595 -25.243 1.00 37.08 504 ASP B C 1
ATOM 1452 O O . ASP B 1 82 ? -2.634 11.691 -24.542 1.00 36.62 504 ASP B O 1
ATOM 1457 N N . LEU B 1 83 ? -2.458 13.112 -26.293 1.00 33.91 505 LEU B N 1
ATOM 1458 C CA . LEU B 1 83 ? -1.174 12.636 -26.792 1.00 32.99 505 LEU B CA 1
ATOM 1459 C C . LEU B 1 83 ? -0.039 12.956 -25.842 1.00 33.11 505 LEU B C 1
ATOM 1460 O O . LEU B 1 83 ? 0.951 12.217 -25.745 1.00 30.03 505 LEU B O 1
ATOM 1465 N N . LEU B 1 84 ? -0.176 14.066 -25.137 1.00 35.16 506 LEU B N 1
ATOM 1466 C CA . LEU B 1 84 ? 0.842 14.417 -24.168 1.00 34.43 506 LEU B CA 1
ATOM 1467 C C . LEU B 1 84 ? 0.819 13.383 -23.045 1.00 34.07 506 LEU B C 1
ATOM 1468 O O . LEU B 1 84 ? 1.868 12.926 -22.611 1.00 35.65 506 LEU B O 1
ATOM 1473 N N . GLN B 1 85 ? -0.371 12.994 -22.587 1.00 31.49 507 GLN B N 1
ATOM 1474 C CA . GLN B 1 85 ? -0.445 11.984 -21.540 1.00 35.93 507 GLN B CA 1
ATOM 1475 C C . GLN B 1 85 ? 0.189 10.670 -22.018 1.00 32.06 507 GLN B C 1
ATOM 1476 O O . GLN B 1 85 ? 0.966 10.050 -21.306 1.00 32.47 507 GLN B O 1
ATOM 1482 N N . LEU B 1 86 ? -0.115 10.301 -23.252 1.00 32.35 508 LEU B N 1
ATOM 1483 C CA . LEU B 1 86 ? 0.377 9.091 -23.888 1.00 29.95 508 LEU B CA 1
ATOM 1484 C C . LEU B 1 86 ? 1.884 9.102 -24.008 1.00 28.96 508 LEU B C 1
ATOM 1485 O O . LEU B 1 86 ? 2.547 8.137 -23.650 1.00 31.62 508 LEU B O 1
ATOM 1490 N N . VAL B 1 87 ? 2.429 10.183 -24.544 1.00 28.30 509 VAL B N 1
ATOM 1491 C CA . VAL B 1 87 ? 3.876 10.284 -24.684 1.00 31.54 509 VAL B CA 1
ATOM 1492 C C . VAL B 1 87 ? 4.588 10.259 -23.325 1.00 33.12 509 VAL B C 1
ATOM 1493 O O . VAL B 1 87 ? 5.569 9.536 -23.134 1.00 31.02 509 VAL B O 1
ATOM 1497 N N . GLU B 1 88 ? 4.080 11.044 -22.379 1.00 32.29 510 GLU B N 1
ATOM 1498 C CA . GLU B 1 88 ? 4.722 11.134 -21.088 1.00 32.28 510 GLU B CA 1
ATOM 1499 C C . GLU B 1 88 ? 4.745 9.772 -20.416 1.00 35.22 510 GLU B C 1
ATOM 1500 O O . GLU B 1 88 ? 5.742 9.409 -19.817 1.00 38.01 510 GLU B O 1
ATOM 1506 N N . PHE B 1 89 ? 3.671 8.997 -20.559 1.00 32.00 511 PHE B N 1
ATOM 1507 C CA . PHE B 1 89 ? 3.606 7.706 -19.909 1.00 27.83 511 PHE B CA 1
ATOM 1508 C C . PHE B 1 89 ? 4.682 6.768 -20.491 1.00 30.95 511 PHE B C 1
ATOM 1509 O O . PHE B 1 89 ? 5.338 6.017 -19.747 1.00 28.28 511 PHE B O 1
ATOM 1517 N N . HIS B 1 90 ? 4.870 6.819 -21.814 1.00 29.07 512 HIS B N 1
ATOM 1518 C CA . HIS B 1 90 ? 5.817 5.914 -22.492 1.00 30.20 512 HIS B CA 1
ATOM 1519 C C . HIS B 1 90 ? 7.264 6.418 -22.460 1.00 33.28 512 HIS B C 1
ATOM 1520 O O . HIS B 1 90 ? 8.153 5.792 -23.029 1.00 30.76 512 HIS B O 1
ATOM 1527 N N . GLN B 1 91 ? 7.488 7.550 -21.787 1.00 31.61 513 GLN B N 1
ATOM 1528 C CA . GLN B 1 91 ? 8.838 7.970 -21.469 1.00 30.80 513 GLN B CA 1
ATOM 1529 C C . GLN B 1 91 ? 9.307 7.227 -20.223 1.00 33.57 513 GLN B C 1
ATOM 1530 O O . GLN B 1 91 ? 10.494 7.041 -20.039 1.00 35.67 513 GLN B O 1
ATOM 1536 N N . LEU B 1 92 ? 8.371 6.751 -19.401 1.00 34.17 514 LEU B N 1
ATOM 1537 C CA . LEU B 1 92 ? 8.721 6.001 -18.193 1.00 30.35 514 LEU B CA 1
ATOM 1538 C C . LEU B 1 92 ? 8.394 4.501 -18.264 1.00 32.44 514 LEU B C 1
ATOM 1539 O O . LEU B 1 92 ? 9.051 3.693 -17.619 1.00 38.12 514 LEU B O 1
ATOM 1544 N N . ASN B 1 93 ? 7.373 4.138 -19.029 1.00 33.53 515 ASN B N 1
ATOM 1545 C CA . ASN B 1 93 ? 6.923 2.752 -19.138 1.00 30.23 515 ASN B CA 1
ATOM 1546 C C . ASN B 1 93 ? 6.828 2.326 -20.604 1.00 31.81 515 ASN B C 1
ATOM 1547 O O . ASN B 1 93 ? 6.245 3.040 -21.416 1.00 32.68 515 ASN B O 1
ATOM 1552 N N . ARG B 1 94 ? 7.340 1.144 -20.929 1.00 37.17 516 ARG B N 1
ATOM 1553 C CA . ARG B 1 94 ? 7.277 0.600 -22.291 1.00 37.55 516 ARG B CA 1
ATOM 1554 C C . ARG B 1 94 ? 5.834 0.371 -22.773 1.00 34.21 516 ARG B C 1
ATOM 1555 O O . ARG B 1 94 ? 5.487 0.690 -23.903 1.00 33.49 516 ARG B O 1
ATOM 1563 N N . GLY B 1 95 ? 5.013 -0.229 -21.915 1.00 33.26 517 GLY B N 1
ATOM 1564 C CA . GLY B 1 95 ? 3.692 -0.655 -22.314 1.00 29.63 517 GLY B CA 1
ATOM 1565 C C . GLY B 1 95 ? 3.859 -1.687 -23.417 1.00 35.67 517 GLY B C 1
ATOM 1566 O O . GLY B 1 95 ? 4.664 -2.625 -23.311 1.00 35.30 517 GLY B O 1
ATOM 1567 N N . ILE B 1 96 ? 3.114 -1.488 -24.497 1.00 34.25 518 ILE B N 1
ATOM 1568 C CA . ILE B 1 96 ? 3.168 -2.360 -25.653 1.00 32.53 518 ILE B CA 1
ATOM 1569 C C . ILE B 1 96 ? 4.353 -2.061 -26.557 1.00 35.55 518 ILE B C 1
ATOM 1570 O O . ILE B 1 96 ? 4.448 -2.625 -27.636 1.00 39.42 518 ILE B O 1
ATOM 1575 N N . LEU B 1 97 ? 5.214 -1.131 -26.155 1.00 38.03 519 LEU B N 1
ATOM 1576 C CA . LEU B 1 97 ? 6.341 -0.716 -26.987 1.00 34.54 519 LEU B CA 1
ATOM 1577 C C . LEU B 1 97 ? 7.600 -1.500 -26.638 1.00 37.61 519 LEU B C 1
ATOM 1578 O O . LEU B 1 97 ? 7.788 -1.892 -25.487 1.00 39.15 519 LEU B O 1
ATOM 1583 N N . PRO B 1 98 ? 8.480 -1.713 -27.630 1.00 42.29 520 PRO B N 1
ATOM 1584 C CA . PRO B 1 98 ? 9.728 -2.461 -27.435 1.00 42.72 520 PRO B CA 1
ATOM 1585 C C . PRO B 1 98 ? 10.787 -1.719 -26.601 1.00 42.78 520 PRO B C 1
ATOM 1586 O O . PRO B 1 98 ? 11.685 -2.353 -26.038 1.00 43.82 520 PRO B O 1
ATOM 1590 N N . CYS B 1 99 ? 10.662 -0.401 -26.498 1.00 37.33 521 CYS B N 1
ATOM 1591 C CA . CYS B 1 99 ? 11.574 0.386 -25.664 1.00 41.49 521 CYS B CA 1
ATOM 1592 C C . CYS B 1 99 ? 10.908 1.699 -25.270 1.00 39.58 521 CYS B C 1
ATOM 1593 O O . CYS B 1 99 ? 9.816 2.007 -25.738 1.00 39.62 521 CYS B O 1
ATOM 1596 N N . LEU B 1 100 ? 11.556 2.447 -24.389 1.00 37.70 522 LEU B N 1
ATOM 1597 C CA . LEU B 1 100 ? 11.057 3.741 -23.941 1.00 35.67 522 LEU B CA 1
ATOM 1598 C C . LEU B 1 100 ? 11.181 4.832 -24.994 1.00 37.61 522 LEU B C 1
ATOM 1599 O O . LEU B 1 100 ? 12.043 4.774 -25.860 1.00 35.70 522 LEU B O 1
ATOM 1604 N N . LEU B 1 101 ? 10.290 5.820 -24.922 1.00 38.12 523 LEU B N 1
ATOM 1605 C CA . LEU B 1 101 ? 10.442 7.043 -25.695 1.00 36.78 523 LEU B CA 1
ATOM 1606 C C . LEU B 1 101 ? 11.529 7.871 -25.012 1.00 42.01 523 LEU B C 1
ATOM 1607 O O . LEU B 1 101 ? 11.277 8.551 -24.015 1.00 45.93 523 LEU B O 1
ATOM 1612 N N . ARG B 1 102 ? 12.740 7.797 -25.549 1.00 47.48 524 ARG B N 1
ATOM 1613 C CA . ARG B 1 102 ? 13.936 8.320 -24.889 1.00 46.97 524 ARG B CA 1
ATOM 1614 C C . ARG B 1 102 ? 14.385 9.675 -25.422 1.00 45.42 524 ARG B C 1
ATOM 1615 O O . ARG B 1 102 ? 14.639 10.594 -24.644 1.00 44.23 524 ARG B O 1
ATOM 1623 N N . HIS B 1 103 ? 14.486 9.783 -26.747 1.00 43.64 525 HIS B N 1
ATOM 1624 C CA . HIS B 1 103 ? 14.978 11.003 -27.398 1.00 47.49 525 HIS B CA 1
ATOM 1625 C C . HIS B 1 103 ? 13.987 11.589 -28.378 1.00 39.64 525 HIS B C 1
ATOM 1626 O O . HIS B 1 103 ? 13.649 10.981 -29.388 1.00 39.53 525 HIS B O 1
ATOM 1633 N N . CYS B 1 104 ? 13.539 12.790 -28.074 1.00 40.09 526 CYS B N 1
ATOM 1634 C CA . CYS B 1 104 ? 12.642 13.505 -28.953 1.00 44.59 526 CYS B CA 1
ATOM 1635 C C . CYS B 1 104 ? 13.328 13.948 -30.265 1.00 49.87 526 CYS B C 1
ATOM 1636 O O . CYS B 1 104 ? 14.323 14.675 -30.250 1.00 58.97 526 CYS B O 1
ATOM 1639 N N . CYS B 1 105 ? 12.825 13.467 -31.393 1.00 45.75 527 CYS B N 1
ATOM 1640 C CA . CYS B 1 105 ? 13.236 13.979 -32.693 1.00 52.91 527 CYS B CA 1
ATOM 1641 C C . CYS B 1 105 ? 12.494 15.275 -33.024 1.00 57.72 527 CYS B C 1
ATOM 1642 O O . CYS B 1 105 ? 11.275 15.252 -33.237 1.00 57.23 527 CYS B O 1
ATOM 1645 N N . THR B 1 106 ? 13.211 16.395 -33.078 1.00 59.63 528 THR B N 1
ATOM 1646 C CA . THR B 1 106 ? 12.574 17.727 -33.055 1.00 61.20 528 THR B CA 1
ATOM 1647 C C . THR B 1 106 ? 12.233 18.313 -34.440 1.00 62.43 528 THR B C 1
ATOM 1648 O O . THR B 1 106 ? 12.930 18.042 -35.429 1.00 62.70 528 THR B O 1
ATOM 1652 N N . ARG B 1 107 ? 11.120 19.051 -34.509 1.00 57.48 529 ARG B N 1
ATOM 1653 C CA . ARG B 1 107 ? 10.819 19.933 -35.642 1.00 55.77 529 ARG B CA 1
ATOM 1654 C C . ARG B 1 107 ? 9.654 20.854 -35.296 1.00 61.84 529 ARG B C 1
ATOM 1655 O O . ARG B 1 107 ? 8.490 20.444 -35.333 1.00 58.80 529 ARG B O 1
ATOM 1657 N N . TRP C 2 1 ? 4.103 -8.155 -2.676 1.00 43.44 1 TRP L N 1
ATOM 1658 C CA . TRP C 2 1 ? 3.097 -7.335 -2.002 1.00 39.42 1 TRP L CA 1
ATOM 1659 C C . TRP C 2 1 ? 3.726 -6.436 -0.940 1.00 37.09 1 TRP L C 1
ATOM 1660 O O . TRP C 2 1 ? 4.938 -6.439 -0.741 1.00 43.37 1 TRP L O 1
ATOM 1671 N N . PHE C 2 2 ? 2.903 -5.618 -0.306 1.00 39.30 2 PHE L N 1
ATOM 1672 C CA . PHE C 2 2 ? 3.336 -4.814 0.834 1.00 43.08 2 PHE L CA 1
ATOM 1673 C C . PHE C 2 2 ? 2.458 -5.145 2.020 1.00 39.52 2 PHE L C 1
ATOM 1674 O O . PHE C 2 2 ? 1.262 -4.903 1.996 1.00 45.40 2 PHE L O 1
ATOM 1682 N N . GLU C 2 3 ? 3.043 -5.739 3.041 1.00 41.03 3 GLU L N 1
ATOM 1683 C CA . GLU C 2 3 ? 2.263 -6.121 4.200 1.00 52.50 3 GLU L CA 1
ATOM 1684 C C . GLU C 2 3 ? 1.665 -4.833 4.771 1.00 52.81 3 GLU L C 1
ATOM 1685 O O . GLU C 2 3 ? 2.317 -3.787 4.767 1.00 56.00 3 GLU L O 1
ATOM 1691 N N . GLY C 2 4 ? 0.400 -4.874 5.169 1.00 44.91 4 GLY L N 1
ATOM 1692 C CA . GLY C 2 4 ? -0.237 -3.676 5.673 1.00 42.08 4 GLY L CA 1
ATOM 1693 C C . GLY C 2 4 ? -1.037 -2.968 4.606 1.00 43.35 4 GLY L C 1
ATOM 1694 O O . GLY C 2 4 ? -1.975 -2.241 4.938 1.00 48.74 4 GLY L O 1
ATOM 1710 N N . ASP C 2 6 ? -2.778 -3.218 0.215 1.00 37.76 6 ASP L N 1
ATOM 1711 C CA . ASP C 2 6 ? -3.579 -4.004 -0.726 1.00 34.12 6 ASP L CA 1
ATOM 1712 C C . ASP C 2 6 ? -2.957 -4.169 -2.099 1.00 36.85 6 ASP L C 1
ATOM 1713 O O . ASP C 2 6 ? -3.550 -4.815 -2.967 1.00 37.69 6 ASP L O 1
ATOM 1718 N N . ASN C 2 7 ? -1.771 -3.601 -2.297 1.00 34.88 7 ASN L N 1
ATOM 1719 C CA . ASN C 2 7 ? -1.067 -3.730 -3.567 1.00 35.33 7 ASN L CA 1
ATOM 1720 C C . ASN C 2 7 ? -0.963 -5.197 -3.950 1.00 33.49 7 A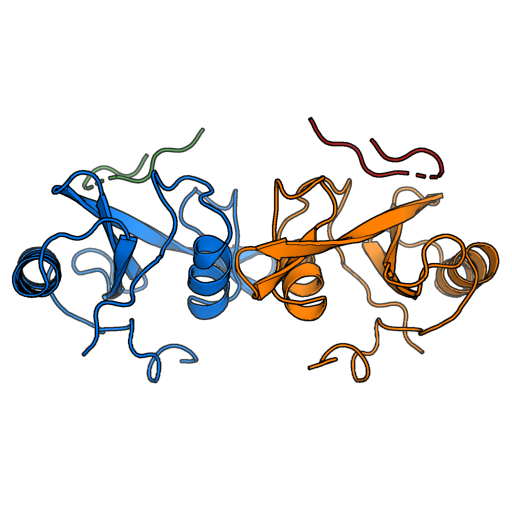SN L C 1
ATOM 1721 O O . ASN C 2 7 ? -0.442 -6.012 -3.193 1.00 32.34 7 ASN L O 1
ATOM 1726 N N . THR C 2 8 ? -1.491 -5.512 -5.125 1.00 33.43 8 THR L N 1
ATOM 1727 C CA . THR C 2 8 ? -1.481 -6.852 -5.664 1.00 33.23 8 THR L CA 1
ATOM 1728 C C . THR C 2 8 ? -0.846 -6.832 -7.052 1.00 35.78 8 THR L C 1
ATOM 1729 O O . THR C 2 8 ? -1.406 -6.288 -8.002 1.00 34.94 8 THR L O 1
ATOM 1733 N N . PHE C 2 9 ? 0.317 -7.441 -7.189 1.00 37.11 9 PHE L N 1
ATOM 1734 C CA . PHE C 2 9 ? 0.979 -7.389 -8.464 1.00 35.61 9 PHE L CA 1
ATOM 1735 C C . PHE C 2 9 ? 1.947 -8.556 -8.579 1.00 37.82 9 PHE L C 1
ATOM 1736 O O . PHE C 2 9 ? 2.273 -9.174 -7.577 1.00 41.13 9 PHE L O 1
ATOM 1744 N N . PRO C 2 10 ? 2.357 -8.903 -9.807 1.00 34.96 10 PRO L N 1
ATOM 1745 C CA . PRO C 2 10 ? 3.300 -10.009 -9.987 1.00 40.85 10 PRO L CA 1
ATOM 1746 C C . PRO C 2 10 ? 4.686 -9.690 -9.448 1.00 42.32 10 PRO L C 1
ATOM 1747 O O . PRO C 2 10 ? 5.508 -9.336 -10.307 1.00 43.51 10 PRO L O 1
ATOM 1761 N N . TRP D 2 1 ? -3.924 -6.661 -33.550 1.00 53.57 1 TRP M N 1
ATOM 1762 C CA . TRP D 2 1 ? -2.920 -5.845 -34.191 1.00 50.73 1 TRP M CA 1
ATOM 1763 C C . TRP D 2 1 ? -3.639 -4.922 -35.165 1.00 49.47 1 TRP M C 1
ATOM 1764 O O . TRP D 2 1 ? -4.856 -5.031 -35.321 1.00 49.86 1 TRP M O 1
ATOM 1775 N N . PHE D 2 2 ? -2.897 -4.000 -35.779 1.00 46.92 2 PHE M N 1
ATOM 1776 C CA . PHE D 2 2 ? -3.420 -3.162 -36.850 1.00 42.40 2 PHE M CA 1
ATOM 1777 C C . PHE D 2 2 ? -2.529 -3.350 -38.077 1.00 42.48 2 PHE M C 1
ATOM 1778 O O . PHE D 2 2 ? -1.357 -3.001 -38.035 1.00 48.58 2 PHE M O 1
ATOM 1786 N N . GLU D 2 3 ? -3.073 -3.905 -39.158 1.00 43.23 3 GLU M N 1
ATOM 1787 C CA . GLU D 2 3 ? -2.299 -4.164 -40.368 1.00 43.23 3 GLU M CA 1
ATOM 1788 C C . GLU D 2 3 ? -1.743 -2.859 -40.921 1.00 48.71 3 GLU M C 1
ATOM 1789 O O . GLU D 2 3 ? -2.440 -1.847 -40.947 1.00 50.59 3 GLU M O 1
ATOM 1791 N N . GLY D 2 4 ? -0.477 -2.878 -41.339 1.00 51.93 4 GLY M N 1
ATOM 1792 C CA . GLY D 2 4 ? 0.194 -1.675 -41.809 1.00 44.25 4 GLY M CA 1
ATOM 1793 C C . GLY D 2 4 ? 1.026 -1.060 -40.698 1.00 47.79 4 GLY M C 1
ATOM 1794 O O . GLY D 2 4 ? 1.533 0.052 -40.822 1.00 48.80 4 GLY M O 1
ATOM 1810 N N . ASP D 2 6 ? 2.721 -1.567 -36.385 1.00 42.69 6 ASP M N 1
ATOM 1811 C CA . ASP D 2 6 ? 3.581 -2.395 -35.548 1.00 40.37 6 ASP M CA 1
ATOM 1812 C C . ASP D 2 6 ? 3.010 -2.675 -34.157 1.00 39.71 6 ASP M C 1
ATOM 1813 O O . ASP D 2 6 ? 3.646 -3.335 -33.343 1.00 44.30 6 ASP M O 1
ATOM 1818 N N . ASN D 2 7 ? 1.808 -2.180 -33.900 1.00 42.26 7 ASN M N 1
ATOM 1819 C CA . ASN D 2 7 ? 1.108 -2.418 -32.645 1.00 42.37 7 ASN M CA 1
ATOM 1820 C C . ASN D 2 7 ? 1.003 -3.902 -32.316 1.00 40.95 7 ASN M C 1
ATOM 1821 O O . ASN D 2 7 ? 0.459 -4.661 -33.106 1.00 47.18 7 ASN M O 1
ATOM 1826 N N . THR D 2 8 ? 1.513 -4.306 -31.158 1.00 43.42 8 THR M N 1
ATOM 1827 C CA . THR D 2 8 ? 1.397 -5.694 -30.686 1.00 45.60 8 THR M CA 1
ATOM 1828 C C . THR D 2 8 ? 0.754 -5.705 -29.323 1.00 49.78 8 THR M C 1
ATOM 1829 O O . THR D 2 8 ? 1.350 -5.239 -28.350 1.00 51.32 8 THR M O 1
ATOM 1833 N N . PHE D 2 9 ? -0.452 -6.250 -29.247 1.00 46.17 9 PHE M N 1
ATOM 1834 C CA . PHE D 2 9 ? -1.194 -6.278 -28.006 1.00 44.07 9 PHE M CA 1
ATOM 1835 C C . PHE D 2 9 ? -2.196 -7.419 -28.088 1.00 50.41 9 PHE M C 1
ATOM 1836 O O . PHE D 2 9 ? -2.530 -7.845 -29.198 1.00 49.32 9 PHE M O 1
ATOM 1844 N N . PRO D 2 10 ? -2.701 -7.898 -26.925 1.00 47.91 10 PRO M N 1
ATOM 1845 C CA . PRO D 2 10 ? -3.708 -8.966 -26.904 1.00 46.83 10 PRO M CA 1
ATOM 1846 C C . PRO D 2 10 ? -5.006 -8.538 -27.559 1.00 58.08 10 PRO M C 1
ATOM 1847 O O . PRO D 2 10 ? -5.538 -7.488 -27.196 1.00 63.74 10 PRO M O 1
#

Nearest PDB structures (foldseek):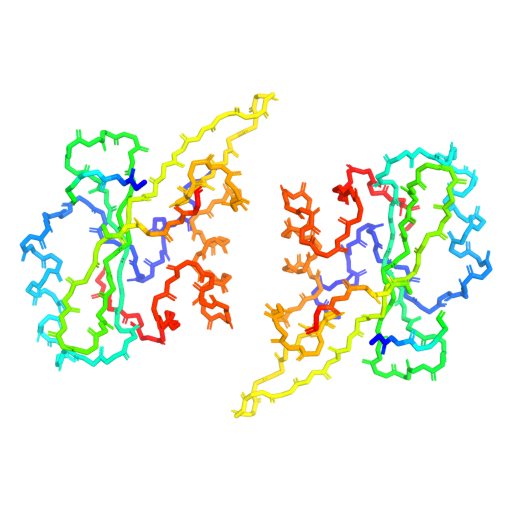
  5u06-assembly1_A  TM=1.001E+00  e=3.264E-21  Homo sapiens
  5u1q-assembly2_D  TM=9.922E-01  e=7.636E-21  Homo sapiens
  2qms-assembly1_A  TM=9.545E-01  e=2.477E-20  unclassified
  3m7f-assembly1_A  TM=9.927E-01  e=3.803E-18  Mus musculus
  2aug-assembly2_B  TM=9.689E-01  e=1.458E-15  Homo sapiens

Foldseek 3Di:
DVPPPPFQEDEDDDPVVQLVLCVVVPLDFQEWHKYQDPVDHQKIWIWGGDPSDIDIFIKDWDDDPNQIWIDRPPPPDTHSDVVRVLVVQCPPQVVHPHGNPDRSGD/DQVCVPPFQEDEDDDPVVQLVLCVVVPLDFQEWHKYQDPVDRQKIWIWGRDPSDIDIFIKDWDDDPNQIWIDRPPPPDTHSHPVRVLVVQQPPQVVHPHGNPDRRGD/DDPVDDDDD/DDPVDDDDD

Organism: Homo sapiens (NCBI:txid9606)

Sequence (231 aa):
AIHRTQLWFHGRISREESQRLIGQQGLVDGLFLVRESQRNPQGFVLSLCHLQKVKHYLILPSEEEGRLYFSMDDGQTRFTDLLQLVEFHQLNRGILPCLLRHCCTRAAIHRTQLWFHGRISREESQRLIGQQGLVDGLFLVRESQRNPQGFVLSLCHLQKVKHYLILPSEEEGRLYFSMDDGQTRFTDLLQLVEFHQLNRGILPCLLRHCCTRWFEGDNTFPWFEGDNTFP

CATH classification: 3.30.505.10

B-factor: mean 46.09, std 11.72, range [18.66, 90.18]

Radius of gyration: 19.34 Å; Cα contacts (8 Å, |Δi|>4): 467; chains: 4; bounding box: 43×33×56 Å

Solvent-accessible surface area: 11844 Å² total

GO terms:
  GO:0005515 protein binding (F, IPI)
  GO:0005829 cytosol (C, IDA)
  GO:0005925 focal adhesion (C, IDA)
  GO:0035091 phosphatidylinositol binding (F, IDA)
  GO:0030335 positive regulation of cell migration (P, IDA)
  GO:0019901 protein kinase binding (F, IDA)
  GO:0005737 cytoplasm (C, EXP)
  GO:0007173 epidermal growth factor receptor signaling pathway (P, TAS)
  GO:0005829 cytosol (C, TAS)
  GO:0042802 identical protein binding (F, IPI)
  GO:0005886 plasma membrane (C, IDA)

Secondary structure (DSSP, 8-state):
-TTTT-TTB--S--HHHHHHHHHTTT--TTEEEEEE-SS-TT-EEEEEEETTEEEEEEEEEEEETTEEEEESSTTSSEESSHHHHHHHHHH--TTSSS---EE---/--TTTT-TTB--S--HHHHHHHHHTTT--TTEEEEEE-SSSTT-EEEEEEETTEEEEEEEEEEEETTEEEEESSTTSSEESSHHHHHHHHHH--TTSSS---EE---/---------/---------